Protein AF-A0A2W6TGQ1-F1 (afdb_monomer_lite)

Foldseek 3Di:
DVVVVVVVVVVVVVVVCVVCVVVLQVQLLVLLQVLQCVQQVVVPPVCVLQDDSVSSNVLSVLLVVLVVLLQVLLVVLQVCQVPDDPVVLVVLLVVLVVLLVVLVVCCVVPDPDPVVVVVSLSSNSSSLSNNLSNLCPPDDPVNVVVNVVSVVVSSCSSSVPDDPCPQVVCPVVVVVVVCVVQVQWDFQDDDSFKTKIWGFPDPVDHDDRPDDDDRDPPPTTFIWIFTPDPPDTDTDGDD

Sequence (239 aa):
MKKILEKLNIDKTTNLIKDYASFLLLMASFLGGVKQFITLCFYSPSLLQYFSLSQVLIDGISILIKSIIFILALSIGIITYLVTSQILRTISIIASSICALFFLALTIFPADNPMAHLIFQNLFITSVGVLFGLSYHSGNIGKKRFLFISCFYGLFVIISDHQQGDDILNIENHNIEVNKKYPKAKLLYTNDTYLFYGIPRDPKKEIINSGFLLPPPKENFVICNFYVEKKDVLFEETK

Radius of gyration: 24.89 Å; chains: 1; bounding box: 60×52×70 Å

Secondary structure (DSSP, 8-state):
-HHHHHHHHHHHHHHHHHHHHHHHHHHHHHHHHHHHHHHHHHH-GGGGGG--HHHHHHHHHHHHHHHHHHHHHHHHHHHHHHHS-HHHHHHHHHHHHHHHHHHHHHHHS--S-HHHHHHHHHHHHHHHHHHHHHHTTS-STHHHHHHHHHHHHHHHHHH---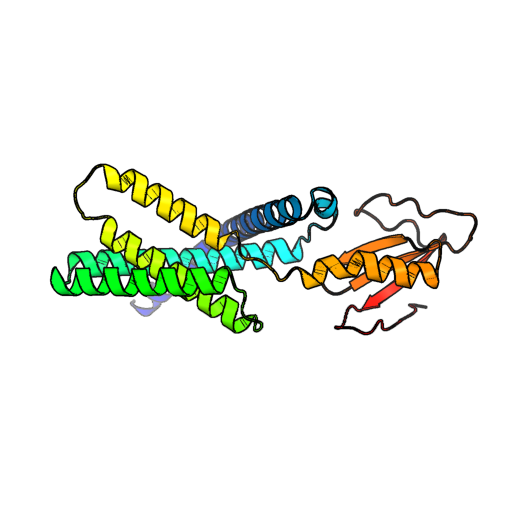--TTTTHHHHHHHHHHHHH-TT-EEEEE-SSEEEEEEESSTTPPPP--TTT-PPPGGGEEEEEEEEETTEEEEEE--

pLDDT: mean 70.04, std 12.8, range [34.78, 91.69]

Structure (mmCIF, N/CA/C/O backbone):
data_AF-A0A2W6TGQ1-F1
#
_entry.id   AF-A0A2W6TGQ1-F1
#
loop_
_atom_site.group_PDB
_atom_site.id
_atom_site.type_symbol
_atom_site.label_atom_id
_atom_site.label_alt_id
_atom_site.label_comp_id
_atom_site.label_asym_id
_atom_site.label_entity_id
_atom_site.label_seq_id
_atom_site.pdbx_PDB_ins_code
_atom_site.Cartn_x
_atom_site.Cartn_y
_atom_site.Cartn_z
_atom_site.occupancy
_atom_site.B_iso_or_equiv
_atom_site.auth_seq_id
_atom_site.auth_comp_id
_atom_site.auth_asym_id
_atom_site.auth_atom_id
_atom_site.pdbx_PDB_model_num
ATOM 1 N N . MET A 1 1 ? -0.533 -34.227 30.441 1.00 51.69 1 MET A N 1
ATOM 2 C CA . MET A 1 1 ? -1.704 -33.766 29.658 1.00 51.69 1 MET A CA 1
ATOM 3 C C . MET A 1 1 ? -1.546 -32.347 29.112 1.00 51.69 1 MET A C 1
ATOM 5 O O . MET A 1 1 ? -1.579 -32.210 27.900 1.00 51.69 1 MET A O 1
ATOM 9 N N . LYS A 1 2 ? -1.286 -31.321 29.943 1.00 60.31 2 LYS A N 1
ATOM 10 C CA . LYS A 1 2 ? -1.133 -29.913 29.500 1.00 60.31 2 LYS A CA 1
ATOM 11 C C . LYS A 1 2 ? -0.132 -29.708 28.342 1.00 60.31 2 LYS A C 1
ATOM 13 O O . LYS A 1 2 ? -0.510 -29.173 27.312 1.00 60.31 2 LYS A O 1
ATOM 18 N N . LYS A 1 3 ? 1.082 -30.270 28.452 1.00 62.19 3 LYS A N 1
ATOM 19 C CA . LYS A 1 3 ? 2.118 -30.219 27.395 1.00 62.19 3 LYS A CA 1
ATOM 20 C C . LYS A 1 3 ? 1.736 -30.926 26.083 1.00 62.19 3 LYS A C 1
ATOM 22 O O . LYS A 1 3 ? 2.210 -30.540 25.026 1.00 62.19 3 LYS A O 1
ATOM 27 N N . ILE A 1 4 ? 0.906 -31.972 26.141 1.00 57.75 4 ILE A N 1
ATOM 28 C CA . ILE A 1 4 ? 0.460 -32.721 24.949 1.00 57.75 4 ILE A CA 1
ATOM 29 C C . ILE A 1 4 ? -0.650 -31.942 24.236 1.00 57.75 4 ILE A C 1
ATOM 31 O O . ILE A 1 4 ? -0.642 -31.849 23.015 1.00 57.75 4 ILE A O 1
ATOM 35 N N . LEU A 1 5 ? -1.552 -31.326 25.007 1.00 56.34 5 LEU A N 1
ATOM 36 C CA . LEU A 1 5 ? -2.573 -30.406 24.507 1.00 56.34 5 LEU A CA 1
ATOM 37 C C . LEU A 1 5 ? -1.959 -29.161 23.855 1.00 56.34 5 LEU A C 1
ATOM 39 O O . LEU A 1 5 ? -2.387 -28.793 22.769 1.00 56.34 5 LEU A O 1
ATOM 43 N N . GLU A 1 6 ? -0.928 -28.557 24.456 1.00 68.50 6 GLU A N 1
ATOM 44 C CA . GLU A 1 6 ? -0.182 -27.451 23.833 1.00 68.50 6 GLU A CA 1
ATOM 45 C C . GLU A 1 6 ? 0.471 -27.869 22.514 1.00 68.50 6 GLU A C 1
ATOM 47 O O . GLU A 1 6 ? 0.340 -27.160 21.519 1.00 68.50 6 GLU A O 1
ATOM 52 N N . LYS A 1 7 ? 1.113 -29.042 22.474 1.00 63.09 7 LYS A N 1
ATOM 53 C CA . LYS A 1 7 ? 1.785 -29.540 21.267 1.00 63.09 7 LYS A CA 1
ATOM 54 C C . LYS A 1 7 ? 0.795 -29.835 20.132 1.00 63.09 7 LYS A C 1
ATOM 56 O O . LYS A 1 7 ? 1.004 -29.376 19.016 1.00 63.09 7 LYS A O 1
ATOM 61 N N . LEU A 1 8 ? -0.333 -30.482 20.444 1.00 58.94 8 LEU A N 1
ATOM 62 C CA . LEU A 1 8 ? -1.435 -30.707 19.497 1.00 58.94 8 LEU A CA 1
ATOM 63 C C . LEU A 1 8 ? -2.026 -29.396 18.959 1.00 58.94 8 LEU A C 1
ATOM 65 O O . LEU A 1 8 ? -2.413 -29.325 17.793 1.00 58.94 8 LEU A O 1
ATOM 69 N N . ASN A 1 9 ? -2.096 -28.353 19.791 1.00 72.38 9 ASN A N 1
ATOM 70 C CA . ASN A 1 9 ? -2.622 -27.057 19.371 1.00 72.38 9 ASN A CA 1
ATOM 71 C C . ASN A 1 9 ? -1.629 -26.316 18.456 1.00 72.38 9 ASN A C 1
ATOM 73 O O . ASN A 1 9 ? -2.037 -25.718 17.461 1.00 72.38 9 ASN A O 1
ATOM 77 N N . ILE A 1 10 ? -0.324 -26.405 18.735 1.00 75.31 10 ILE A N 1
ATOM 78 C CA . ILE A 1 10 ? 0.737 -25.832 17.889 1.00 75.31 10 ILE A CA 1
ATOM 79 C C . ILE A 1 10 ? 0.766 -26.514 16.515 1.00 75.31 10 ILE A C 1
ATOM 81 O O . ILE A 1 10 ? 0.797 -25.822 15.494 1.00 75.31 10 ILE A O 1
ATOM 85 N N . ASP A 1 11 ? 0.675 -27.844 16.467 1.00 80.88 11 ASP A N 1
ATOM 86 C CA . ASP A 1 11 ? 0.652 -28.602 15.207 1.00 80.88 11 ASP A CA 1
ATOM 87 C C . ASP A 1 11 ? -0.587 -28.251 14.365 1.00 80.88 11 ASP A C 1
ATOM 89 O O . ASP A 1 11 ? -0.500 -28.041 13.156 1.00 80.88 11 ASP A O 1
ATOM 93 N N . LYS A 1 12 ? -1.748 -28.070 15.006 1.00 82.69 12 LYS A N 1
ATOM 94 C CA . LYS A 1 12 ? -2.964 -27.610 14.320 1.00 82.69 12 LYS A CA 1
ATOM 95 C C . LYS A 1 12 ? -2.825 -26.187 13.767 1.00 82.69 12 LYS A C 1
ATOM 97 O O . LYS A 1 12 ? -3.257 -25.920 12.648 1.00 82.69 12 LYS A O 1
ATOM 102 N N . THR A 1 13 ? -2.224 -25.279 14.535 1.00 78.62 13 THR A N 1
ATOM 103 C CA . THR A 1 13 ? -2.056 -23.870 14.136 1.00 78.62 13 THR A CA 1
ATOM 104 C C . THR A 1 13 ? -1.045 -23.732 12.996 1.00 78.62 13 THR A C 1
ATOM 106 O O . THR A 1 13 ? -1.278 -22.994 12.043 1.00 78.62 13 THR A O 1
ATOM 109 N N . THR A 1 14 ? 0.063 -24.472 13.058 1.00 79.56 14 THR A N 1
ATOM 110 C CA . THR A 1 14 ? 1.088 -24.484 12.002 1.00 79.56 14 THR A CA 1
ATOM 111 C C . THR A 1 14 ? 0.576 -25.094 10.702 1.00 79.56 14 THR A C 1
ATOM 113 O O . THR A 1 14 ? 0.866 -24.551 9.636 1.00 79.56 14 THR A O 1
ATOM 116 N N . ASN A 1 15 ? -0.224 -26.161 10.773 1.00 86.62 15 ASN A N 1
ATOM 117 C CA . ASN A 1 15 ? -0.879 -26.728 9.594 1.00 86.62 15 ASN A CA 1
ATOM 118 C C . ASN A 1 15 ? -1.883 -25.745 8.980 1.00 86.62 15 ASN A C 1
ATOM 120 O O . ASN A 1 15 ? -1.816 -25.500 7.784 1.00 86.62 15 ASN A O 1
ATOM 124 N N . LEU A 1 16 ? -2.701 -25.069 9.796 1.00 78.19 16 LEU A N 1
ATOM 125 C CA . LEU A 1 16 ? -3.593 -24.008 9.312 1.00 78.19 16 LEU A CA 1
ATOM 126 C C . LEU A 1 16 ? -2.830 -22.886 8.592 1.00 78.19 16 LEU A C 1
ATOM 128 O O . LEU A 1 16 ? -3.230 -22.468 7.510 1.00 78.19 16 LEU A O 1
ATOM 132 N N . ILE A 1 17 ? -1.716 -22.405 9.153 1.00 81.25 17 ILE A N 1
ATOM 133 C CA . ILE A 1 17 ? -0.900 -21.373 8.492 1.00 81.25 17 ILE A CA 1
ATOM 134 C C . ILE A 1 17 ? -0.381 -21.880 7.147 1.00 81.25 17 ILE A C 1
ATOM 136 O O . ILE A 1 17 ? -0.442 -21.141 6.172 1.00 81.25 17 ILE A O 1
ATOM 140 N N . LYS A 1 18 ? 0.102 -23.125 7.074 1.00 85.12 18 LYS A N 1
ATOM 141 C CA . LYS A 1 18 ? 0.578 -23.716 5.815 1.00 85.12 18 LYS A CA 1
ATOM 142 C C . LYS A 1 18 ? -0.536 -23.831 4.778 1.00 85.12 18 LYS A C 1
ATOM 144 O O . LYS A 1 18 ? -0.317 -23.442 3.635 1.00 85.12 18 LYS A O 1
ATOM 149 N N . ASP A 1 19 ? -1.716 -24.286 5.189 1.00 88.94 19 ASP A N 1
ATOM 150 C CA . ASP A 1 19 ? -2.863 -24.491 4.301 1.00 88.94 19 ASP A CA 1
ATOM 151 C C . ASP A 1 19 ? -3.368 -23.166 3.699 1.00 88.94 19 ASP A C 1
ATOM 153 O O . ASP A 1 19 ? -3.799 -23.126 2.547 1.00 88.94 19 ASP A O 1
ATOM 157 N N . TYR A 1 20 ? -3.258 -22.057 4.443 1.00 89.06 20 TYR A N 1
ATOM 158 C CA . TYR A 1 20 ? -3.686 -20.725 3.991 1.00 89.06 20 TYR A CA 1
ATOM 159 C C . TYR A 1 20 ? -2.543 -19.806 3.532 1.00 89.06 20 TYR A C 1
ATOM 161 O O . TYR A 1 20 ? -2.811 -18.708 3.037 1.00 89.06 20 TYR A O 1
ATOM 169 N N . ALA A 1 21 ? -1.278 -20.222 3.638 1.00 85.50 21 ALA A N 1
ATOM 170 C CA . ALA A 1 21 ? -0.126 -19.396 3.264 1.00 85.50 21 ALA A CA 1
ATOM 171 C C . ALA A 1 21 ? -0.172 -18.989 1.787 1.00 85.50 21 ALA A C 1
ATOM 173 O O . ALA A 1 21 ? 0.064 -17.827 1.459 1.00 85.50 21 ALA A O 1
ATOM 174 N N . SER A 1 22 ? -0.533 -19.919 0.899 1.00 89.75 22 SER A N 1
ATOM 175 C CA . SER A 1 22 ? -0.674 -19.646 -0.535 1.00 89.75 22 SER A CA 1
ATOM 176 C C . SER A 1 22 ? -1.761 -18.610 -0.818 1.00 89.75 22 SER A C 1
ATOM 178 O O . SER A 1 22 ? -1.579 -17.747 -1.673 1.00 89.75 22 SER A O 1
ATOM 180 N N . PHE A 1 23 ? -2.867 -18.651 -0.072 1.00 88.38 23 PHE A N 1
ATOM 181 C CA . PHE A 1 23 ? -3.938 -17.665 -0.190 1.00 88.38 23 PHE A CA 1
ATOM 182 C C . PHE A 1 23 ? -3.494 -16.282 0.308 1.00 88.38 23 PHE A C 1
ATOM 184 O O . PHE A 1 23 ? -3.748 -15.282 -0.359 1.00 88.38 23 PHE A O 1
ATOM 191 N N . LEU A 1 24 ? -2.785 -16.217 1.440 1.00 84.75 24 LEU A N 1
ATOM 192 C CA . LEU A 1 24 ? -2.231 -14.964 1.965 1.00 84.75 24 LEU A CA 1
ATOM 193 C C . LEU A 1 24 ? -1.220 -14.335 0.998 1.00 84.75 24 LEU A C 1
ATOM 195 O O . LEU A 1 24 ? -1.279 -13.130 0.758 1.00 84.75 24 LEU A O 1
ATOM 199 N N . LEU A 1 25 ? -0.338 -15.148 0.412 1.00 89.19 25 LEU A N 1
ATOM 200 C CA . LEU A 1 25 ? 0.603 -14.716 -0.624 1.00 89.19 25 LEU A CA 1
ATOM 201 C C . LEU A 1 25 ? -0.123 -14.184 -1.860 1.00 89.19 25 LEU A C 1
ATOM 203 O O . LEU A 1 25 ? 0.192 -13.093 -2.324 1.00 89.19 25 LEU A O 1
ATOM 207 N N . LEU A 1 26 ? -1.131 -14.909 -2.353 1.00 91.69 26 LEU A N 1
ATOM 208 C CA . LEU A 1 26 ? -1.942 -14.475 -3.491 1.00 91.69 26 LEU A CA 1
ATOM 209 C C . LEU A 1 26 ? -2.644 -13.139 -3.211 1.00 91.69 26 LEU A C 1
ATOM 211 O O . LEU A 1 26 ? -2.642 -12.250 -4.061 1.00 91.69 26 LEU A O 1
ATOM 215 N N . MET A 1 27 ? -3.215 -12.983 -2.016 1.00 87.31 27 MET A N 1
ATOM 216 C CA . MET A 1 27 ? -3.872 -11.747 -1.594 1.00 87.31 27 MET A CA 1
ATOM 217 C C . MET A 1 27 ? -2.879 -10.582 -1.506 1.00 87.31 27 MET A C 1
ATOM 219 O O . MET A 1 27 ? -3.190 -9.493 -1.986 1.00 87.31 27 MET A O 1
ATOM 223 N N . ALA A 1 28 ? -1.681 -10.809 -0.956 1.00 88.38 28 ALA A N 1
ATOM 224 C CA . ALA A 1 28 ? -0.613 -9.812 -0.939 1.00 88.38 28 ALA A CA 1
ATOM 225 C C . ALA A 1 28 ? -0.248 -9.387 -2.368 1.00 88.38 28 ALA A C 1
ATOM 227 O O . ALA A 1 28 ? -0.329 -8.205 -2.696 1.00 88.38 28 ALA A O 1
ATOM 228 N N . SER A 1 29 ? 0.070 -10.342 -3.246 1.00 91.06 29 SER A N 1
ATOM 229 C CA . SER A 1 29 ? 0.420 -10.055 -4.640 1.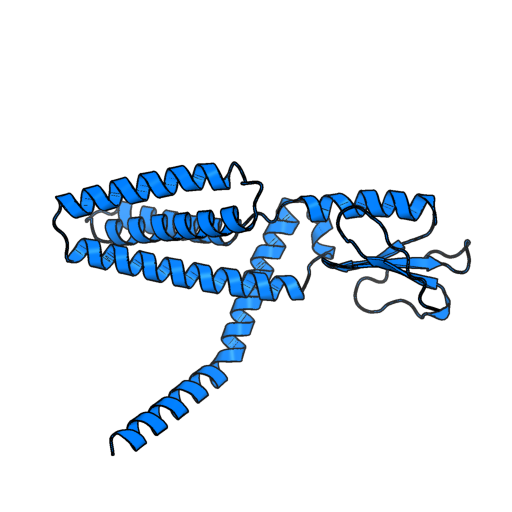00 91.06 29 SER A CA 1
ATOM 230 C C . SER A 1 29 ? -0.696 -9.324 -5.387 1.00 91.06 29 SER A C 1
ATOM 232 O O . SER A 1 29 ? -0.423 -8.398 -6.143 1.00 91.06 29 SER A O 1
ATOM 234 N N . PHE A 1 30 ? -1.961 -9.678 -5.159 1.00 90.06 30 PHE A N 1
ATOM 235 C CA . PHE A 1 30 ? -3.081 -8.960 -5.763 1.00 90.06 30 PHE A CA 1
ATOM 236 C C . PHE A 1 30 ? -3.129 -7.494 -5.310 1.00 90.06 30 PHE A C 1
ATOM 238 O O . PHE A 1 30 ? -3.197 -6.594 -6.146 1.00 90.06 30 PHE A O 1
ATOM 245 N N . LEU A 1 31 ? -3.040 -7.237 -4.001 1.00 86.06 31 LEU A N 1
ATOM 246 C CA . LEU A 1 31 ? -3.089 -5.881 -3.446 1.00 86.06 31 LEU A CA 1
ATOM 247 C C . LEU A 1 31 ? -1.912 -5.017 -3.908 1.00 86.06 31 LEU A C 1
ATOM 249 O O . LEU A 1 31 ? -2.114 -3.865 -4.296 1.00 86.06 31 LEU A O 1
ATOM 253 N N . GLY A 1 32 ? -0.700 -5.570 -3.907 1.00 86.44 32 GLY A N 1
ATOM 254 C CA . GLY A 1 32 ? 0.473 -4.855 -4.398 1.00 86.44 32 GLY A CA 1
ATOM 255 C C . GLY A 1 32 ? 0.419 -4.602 -5.902 1.00 86.44 32 GLY A C 1
ATOM 256 O O . GLY A 1 32 ? 0.767 -3.514 -6.348 1.00 86.44 32 GLY A O 1
ATOM 257 N N . GLY A 1 33 ? -0.121 -5.543 -6.681 1.00 87.12 33 GLY A N 1
ATOM 258 C CA . GLY A 1 33 ? -0.331 -5.364 -8.115 1.00 87.12 33 GLY A CA 1
ATOM 259 C C . GLY A 1 33 ? -1.335 -4.255 -8.415 1.00 87.12 33 GLY A C 1
ATOM 260 O O . GLY A 1 33 ? -1.087 -3.428 -9.288 1.00 87.12 33 GLY A O 1
ATOM 261 N N . VAL A 1 34 ? -2.430 -4.179 -7.650 1.00 86.50 34 VAL A N 1
ATOM 262 C CA . VAL A 1 34 ? -3.399 -3.076 -7.742 1.00 86.50 34 VAL A CA 1
ATOM 263 C C . VAL A 1 34 ? -2.742 -1.740 -7.396 1.00 86.50 34 VAL A C 1
ATOM 265 O O . VAL A 1 34 ? -2.923 -0.778 -8.142 1.00 86.50 34 VAL A O 1
ATOM 268 N N . LYS A 1 35 ? -1.951 -1.676 -6.314 1.00 84.44 35 LYS A N 1
ATOM 269 C CA . LYS A 1 35 ? -1.203 -0.464 -5.943 1.00 84.44 35 LYS A CA 1
ATOM 270 C C . LYS A 1 35 ? -0.283 -0.025 -7.080 1.00 84.44 35 LYS A C 1
ATOM 272 O O . LYS A 1 35 ? -0.416 1.095 -7.562 1.00 84.44 35 LYS A O 1
ATOM 277 N N . GLN A 1 36 ? 0.595 -0.908 -7.545 1.00 84.38 36 GLN A N 1
ATOM 278 C CA . GLN A 1 36 ? 1.562 -0.582 -8.588 1.00 84.38 36 GLN A CA 1
ATOM 279 C C . GLN A 1 36 ? 0.879 -0.190 -9.904 1.00 84.38 36 GLN A C 1
ATOM 281 O O . GLN A 1 36 ? 1.286 0.778 -10.541 1.00 84.38 36 GLN A O 1
ATOM 286 N N . PHE A 1 37 ? -0.199 -0.881 -10.285 1.00 86.12 37 PHE A N 1
ATOM 287 C CA . PHE A 1 37 ? -0.995 -0.532 -11.461 1.00 86.12 37 PHE A CA 1
ATOM 288 C C . PHE A 1 37 ? -1.563 0.890 -11.365 1.00 86.12 37 PHE A C 1
ATOM 290 O O . PHE A 1 37 ? -1.417 1.669 -12.306 1.00 86.12 37 PHE A O 1
ATOM 297 N N . ILE A 1 38 ? -2.182 1.247 -10.233 1.00 80.69 38 ILE A N 1
ATOM 298 C CA . ILE A 1 38 ? -2.738 2.590 -10.010 1.00 80.69 38 ILE A CA 1
ATOM 299 C C . ILE A 1 38 ? -1.627 3.642 -10.048 1.00 80.69 38 ILE A C 1
ATOM 301 O O . ILE A 1 38 ? -1.785 4.654 -10.728 1.00 80.69 38 ILE A O 1
ATOM 305 N N . THR A 1 39 ? -0.506 3.393 -9.367 1.00 78.12 39 THR A N 1
ATOM 306 C CA . THR A 1 39 ? 0.641 4.308 -9.324 1.00 78.12 39 THR A CA 1
ATOM 307 C C . THR A 1 39 ? 1.187 4.582 -10.722 1.00 78.12 39 THR A C 1
ATOM 309 O O . THR A 1 39 ? 1.314 5.740 -11.118 1.00 78.12 39 THR A O 1
ATOM 312 N N . LEU A 1 40 ? 1.449 3.537 -11.510 1.00 77.44 40 LEU A N 1
ATOM 313 C CA . LEU A 1 40 ? 1.967 3.689 -12.871 1.00 77.44 40 LEU A CA 1
ATOM 314 C C . LEU A 1 40 ? 0.959 4.406 -13.776 1.00 77.44 40 LEU A C 1
ATOM 316 O O . LEU A 1 40 ? 1.339 5.342 -14.473 1.00 77.44 40 LEU A O 1
ATOM 320 N N . CYS A 1 41 ? -0.325 4.040 -13.714 1.00 78.31 41 CYS A N 1
ATOM 321 C CA . CYS A 1 41 ? -1.391 4.725 -14.452 1.00 78.31 41 CYS A CA 1
ATOM 322 C C . CYS A 1 41 ? -1.504 6.214 -14.099 1.00 78.31 41 CYS A C 1
ATOM 324 O O . CYS A 1 41 ? -1.804 7.017 -14.981 1.00 78.31 41 CYS A O 1
ATOM 326 N N . PHE A 1 42 ? -1.284 6.577 -12.832 1.00 74.88 42 PHE A N 1
ATOM 327 C CA . PHE A 1 42 ? -1.329 7.963 -12.371 1.00 74.88 42 PHE A CA 1
ATOM 328 C C . PHE A 1 42 ? -0.163 8.794 -12.922 1.00 74.88 42 PHE A C 1
ATOM 330 O O . PHE A 1 42 ? -0.377 9.938 -13.316 1.00 74.88 42 PHE A O 1
ATOM 337 N N . TYR A 1 43 ? 1.044 8.222 -12.995 1.00 71.69 43 TYR A N 1
ATOM 338 C CA . TYR A 1 43 ? 2.200 8.894 -13.598 1.00 71.69 43 TYR A CA 1
ATOM 339 C C . TYR A 1 43 ? 2.095 8.976 -15.126 1.00 71.69 43 TYR A C 1
ATOM 341 O O . TYR A 1 43 ? 2.215 10.055 -15.700 1.00 71.69 43 TYR A O 1
ATOM 349 N N . SER A 1 44 ? 1.892 7.840 -15.795 1.00 75.94 44 SER A N 1
ATOM 350 C CA . SER A 1 44 ? 1.598 7.758 -17.228 1.00 75.94 44 SER A CA 1
ATOM 351 C C . SER A 1 44 ? 1.220 6.319 -17.602 1.00 75.94 44 SER A C 1
ATOM 353 O O . SER A 1 44 ? 1.972 5.395 -17.282 1.00 75.94 44 SER A O 1
ATOM 355 N N . PRO A 1 45 ? 0.145 6.088 -18.382 1.00 76.44 45 PRO A N 1
ATOM 356 C CA . PRO A 1 45 ? -0.225 4.749 -18.851 1.00 76.44 45 PRO A CA 1
ATOM 357 C C . PRO A 1 45 ? 0.893 4.001 -19.595 1.00 76.44 45 PRO A C 1
ATOM 359 O O . PRO A 1 45 ? 0.934 2.773 -19.562 1.00 76.44 45 PRO A O 1
ATOM 362 N N . SER A 1 46 ? 1.825 4.715 -20.241 1.00 72.50 46 SER A N 1
ATOM 363 C CA . SER A 1 46 ? 2.974 4.102 -20.924 1.00 72.50 46 SER A CA 1
ATOM 364 C C . SER A 1 46 ? 3.950 3.408 -19.968 1.00 72.50 46 SER A C 1
ATOM 366 O O . SER A 1 46 ? 4.689 2.524 -20.393 1.00 72.50 46 SER A O 1
ATOM 368 N N . LEU A 1 47 ? 3.943 3.768 -18.680 1.00 73.19 47 LEU A N 1
ATOM 369 C CA . LEU A 1 47 ? 4.813 3.179 -17.664 1.00 73.19 47 LEU A CA 1
ATOM 370 C C . LEU A 1 47 ? 4.327 1.808 -17.185 1.00 73.19 47 LEU A C 1
ATOM 372 O O . LEU A 1 47 ? 5.079 1.112 -16.509 1.00 73.19 47 LEU A O 1
ATOM 376 N N . LEU A 1 48 ? 3.119 1.372 -17.566 1.00 77.31 48 LEU A N 1
ATOM 377 C CA . LEU A 1 48 ? 2.608 0.035 -17.235 1.00 77.31 48 LEU A CA 1
ATOM 378 C C . LEU A 1 48 ? 3.510 -1.098 -17.739 1.00 77.31 48 LEU A C 1
ATOM 380 O O . LEU A 1 48 ? 3.506 -2.182 -17.165 1.00 77.31 48 LEU A O 1
ATOM 384 N N . GLN A 1 49 ? 4.310 -0.851 -18.779 1.00 76.56 49 GLN A N 1
ATOM 385 C CA . GLN A 1 49 ? 5.304 -1.816 -19.247 1.00 76.56 49 GLN A CA 1
ATOM 386 C C . GLN A 1 49 ? 6.427 -2.070 -18.227 1.00 76.56 49 GLN A C 1
ATOM 388 O O . GLN A 1 49 ? 7.091 -3.092 -18.314 1.00 76.56 49 GLN A O 1
ATOM 393 N N . TYR A 1 50 ? 6.629 -1.177 -17.254 1.00 74.19 50 TYR A N 1
ATOM 394 C CA . TYR A 1 50 ? 7.647 -1.290 -16.204 1.00 74.19 50 TYR A CA 1
ATOM 395 C C . TYR A 1 50 ? 7.103 -1.909 -14.907 1.00 74.19 50 TYR A C 1
ATOM 397 O O . TYR A 1 50 ? 7.652 -1.712 -13.827 1.00 7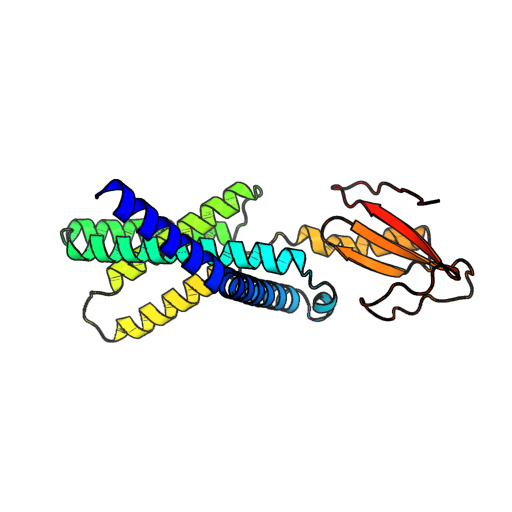4.19 50 TYR A O 1
ATOM 405 N N . PHE A 1 51 ? 6.003 -2.656 -15.001 1.00 80.00 51 PHE A N 1
ATOM 406 C CA . PHE A 1 51 ? 5.412 -3.368 -13.876 1.00 80.00 51 PHE A CA 1
ATOM 407 C C . PHE A 1 51 ? 6.375 -4.437 -13.322 1.00 80.00 51 PHE A C 1
ATOM 409 O O . PHE A 1 51 ? 6.769 -5.365 -14.031 1.00 80.00 51 PHE A O 1
ATOM 416 N N . SER A 1 52 ? 6.742 -4.325 -12.044 1.00 82.38 52 SER A N 1
ATOM 417 C CA . SER A 1 52 ? 7.771 -5.152 -11.401 1.00 82.38 52 SER A CA 1
ATOM 418 C C . SER A 1 52 ? 7.161 -6.174 -10.442 1.00 82.38 52 SER A C 1
ATOM 420 O O . SER A 1 52 ? 6.726 -5.845 -9.341 1.00 82.38 52 SER A O 1
ATOM 422 N N . LEU A 1 53 ? 7.184 -7.457 -10.821 1.00 81.62 53 LEU A N 1
ATOM 423 C CA . LEU A 1 53 ? 6.619 -8.548 -10.007 1.00 81.62 53 LEU A CA 1
ATOM 424 C C . LEU A 1 53 ? 7.245 -8.670 -8.606 1.00 81.62 53 LEU A C 1
ATOM 426 O O . LEU A 1 53 ? 6.569 -9.099 -7.671 1.00 81.62 53 LEU A O 1
ATOM 430 N N . SER A 1 54 ? 8.520 -8.311 -8.438 1.00 81.00 54 SER A N 1
ATOM 431 C CA . SER A 1 54 ? 9.168 -8.316 -7.121 1.00 81.00 54 SER A CA 1
ATOM 432 C C . SER A 1 54 ? 8.630 -7.204 -6.222 1.00 81.00 54 SER A C 1
ATOM 434 O O . SER A 1 54 ? 8.375 -7.452 -5.042 1.00 81.00 54 SER A O 1
ATOM 436 N N . GLN A 1 55 ? 8.393 -6.010 -6.777 1.00 81.44 55 GLN A N 1
ATOM 437 C CA . GLN A 1 55 ? 7.792 -4.893 -6.043 1.00 81.44 55 GLN A CA 1
ATOM 438 C C . GLN A 1 55 ? 6.352 -5.199 -5.644 1.00 81.44 55 GLN A C 1
ATOM 440 O O . GLN A 1 55 ? 5.984 -4.951 -4.499 1.00 81.44 55 GLN A O 1
ATOM 445 N N . VAL A 1 56 ? 5.579 -5.833 -6.535 1.00 87.44 56 VAL A N 1
ATOM 446 C CA . VAL A 1 56 ? 4.203 -6.272 -6.260 1.00 87.44 56 VAL A CA 1
ATOM 447 C C . VAL A 1 56 ? 4.097 -7.023 -4.934 1.00 87.44 56 VAL A C 1
ATOM 449 O O . VAL A 1 56 ? 3.210 -6.748 -4.128 1.00 87.44 56 VAL A O 1
ATOM 452 N N . LEU A 1 57 ? 4.985 -7.984 -4.677 1.00 87.75 57 LEU A N 1
ATOM 453 C CA . LEU A 1 57 ? 4.909 -8.761 -3.443 1.00 87.75 57 LEU A CA 1
ATOM 454 C C . LEU A 1 57 ? 5.249 -7.911 -2.209 1.00 87.75 57 LEU A C 1
ATOM 456 O O . LEU A 1 57 ? 4.557 -8.003 -1.194 1.00 87.75 57 LEU A O 1
ATOM 460 N N . ILE A 1 58 ? 6.291 -7.080 -2.300 1.00 84.62 58 ILE A N 1
ATOM 461 C CA . ILE A 1 58 ? 6.748 -6.210 -1.206 1.00 84.62 58 ILE A CA 1
ATOM 462 C C . ILE A 1 58 ? 5.660 -5.193 -0.842 1.00 84.62 58 ILE A C 1
ATOM 464 O O . ILE A 1 58 ? 5.290 -5.064 0.328 1.00 84.62 58 ILE A O 1
ATOM 468 N N . ASP A 1 59 ? 5.097 -4.525 -1.846 1.00 82.31 59 ASP A N 1
ATOM 469 C CA . ASP A 1 59 ? 3.991 -3.584 -1.694 1.00 82.31 59 ASP A CA 1
ATOM 470 C C . ASP A 1 59 ? 2.752 -4.258 -1.105 1.00 82.31 59 ASP A C 1
ATOM 472 O O . ASP A 1 59 ? 2.124 -3.729 -0.186 1.00 82.31 59 ASP A O 1
ATOM 476 N N . GLY A 1 60 ? 2.438 -5.463 -1.578 1.00 84.56 60 GLY A N 1
ATOM 477 C CA . GLY A 1 60 ? 1.357 -6.286 -1.056 1.00 84.56 60 GLY A CA 1
ATOM 478 C C . GLY A 1 60 ? 1.482 -6.581 0.435 1.00 84.56 60 GLY A C 1
ATOM 479 O O . GLY A 1 60 ? 0.540 -6.371 1.202 1.00 84.56 60 GLY A O 1
ATOM 480 N N . ILE A 1 61 ? 2.661 -7.035 0.864 1.00 86.25 61 ILE A N 1
ATOM 481 C CA . ILE A 1 61 ? 2.957 -7.306 2.278 1.00 86.25 61 ILE A CA 1
ATOM 482 C C . ILE A 1 61 ? 2.868 -6.017 3.105 1.00 86.25 61 ILE A C 1
ATOM 484 O O . ILE A 1 61 ? 2.279 -6.026 4.189 1.00 86.25 61 ILE A O 1
ATOM 488 N N . SER A 1 62 ? 3.391 -4.901 2.587 1.00 82.56 62 SER A N 1
ATOM 489 C CA . SER A 1 62 ? 3.301 -3.589 3.239 1.00 82.56 62 SER A CA 1
ATOM 490 C C . SER A 1 62 ? 1.843 -3.178 3.484 1.00 82.56 62 SER A C 1
ATOM 492 O O . SER A 1 62 ? 1.478 -2.822 4.609 1.00 82.56 62 SER A O 1
ATOM 494 N N . ILE A 1 63 ? 0.973 -3.324 2.478 1.00 81.38 63 ILE A N 1
ATOM 495 C CA . ILE A 1 63 ? -0.469 -3.050 2.595 1.00 81.38 63 ILE A CA 1
ATOM 496 C C . ILE A 1 63 ? -1.120 -3.940 3.663 1.00 81.38 63 ILE A C 1
ATOM 498 O O . ILE A 1 63 ? -1.917 -3.445 4.467 1.00 81.38 63 ILE A O 1
ATOM 502 N N . LEU A 1 64 ? -0.784 -5.234 3.710 1.00 83.81 64 LEU A N 1
ATOM 503 C CA . LEU A 1 64 ? -1.326 -6.154 4.717 1.00 83.81 64 LEU A CA 1
ATOM 504 C C . LEU A 1 6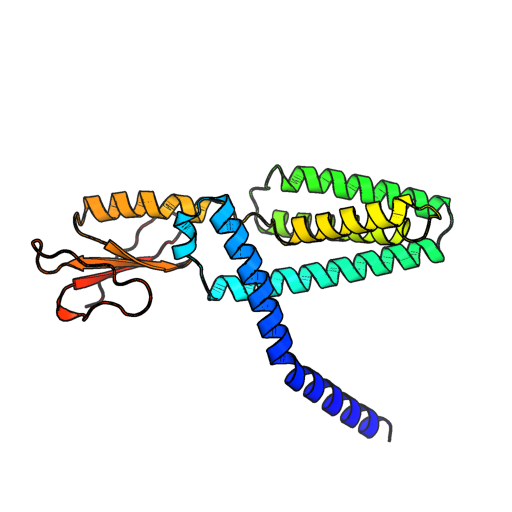4 ? -0.933 -5.744 6.142 1.00 83.81 64 LEU A C 1
ATOM 506 O O . LEU A 1 64 ? -1.799 -5.684 7.017 1.00 83.81 64 LEU A O 1
ATOM 510 N N . ILE A 1 65 ? 0.339 -5.405 6.374 1.00 82.31 65 ILE A N 1
ATOM 511 C CA . ILE A 1 65 ? 0.820 -4.934 7.684 1.00 82.31 65 ILE A CA 1
ATOM 512 C C . ILE A 1 65 ? 0.081 -3.653 8.092 1.00 82.31 65 ILE A C 1
ATOM 514 O O . ILE A 1 65 ? -0.469 -3.582 9.194 1.00 82.31 65 ILE A O 1
ATOM 518 N N . LYS A 1 66 ? 0.005 -2.666 7.190 1.00 78.62 66 LYS A N 1
ATOM 519 C CA . LYS A 1 66 ? -0.716 -1.403 7.423 1.00 78.62 66 LYS A CA 1
ATOM 520 C C . LYS A 1 66 ? -2.201 -1.641 7.737 1.00 78.62 66 LYS A C 1
ATOM 522 O O . LYS A 1 66 ? -2.754 -1.003 8.632 1.00 78.62 66 LYS A O 1
ATOM 527 N N . SER A 1 67 ? -2.832 -2.607 7.071 1.00 75.88 67 SER A N 1
ATOM 528 C CA . SER A 1 67 ? -4.232 -2.986 7.313 1.00 75.88 67 SER A CA 1
ATOM 529 C C . SER A 1 67 ? -4.442 -3.610 8.699 1.00 75.88 67 SER A C 1
ATOM 531 O O . SER A 1 67 ? -5.427 -3.299 9.369 1.00 75.88 67 SER A O 1
ATOM 533 N N . ILE A 1 68 ? -3.508 -4.443 9.174 1.00 79.62 68 ILE A N 1
ATOM 534 C CA . ILE A 1 68 ? -3.550 -5.001 10.538 1.00 79.62 68 ILE A CA 1
ATOM 535 C C . ILE A 1 68 ? -3.423 -3.881 11.577 1.00 79.62 68 ILE A C 1
ATOM 537 O O . ILE A 1 68 ? -4.210 -3.837 12.525 1.00 79.62 68 ILE A O 1
ATOM 541 N N . ILE A 1 69 ? -2.482 -2.949 11.382 1.00 78.31 69 ILE A N 1
ATOM 542 C CA . ILE A 1 69 ? -2.308 -1.776 12.258 1.00 78.31 69 ILE A CA 1
ATOM 543 C C . ILE A 1 69 ? -3.606 -0.963 12.322 1.00 78.31 69 ILE A C 1
ATOM 545 O O . ILE A 1 69 ? -4.057 -0.602 13.411 1.00 78.31 69 ILE A O 1
ATOM 549 N N . PHE A 1 70 ? -4.250 -0.733 11.176 1.00 76.75 70 PHE A N 1
ATOM 550 C CA . PHE A 1 70 ? -5.532 -0.035 11.110 1.00 76.75 70 PHE A CA 1
ATOM 551 C C . PHE A 1 70 ? -6.636 -0.746 11.911 1.00 76.75 70 PHE A C 1
ATOM 553 O O . PHE A 1 70 ? -7.331 -0.104 12.700 1.00 76.75 70 PHE A O 1
ATOM 560 N N . ILE A 1 71 ? -6.781 -2.068 11.764 1.00 73.62 71 ILE A N 1
ATOM 561 C CA . ILE A 1 71 ? -7.782 -2.863 12.501 1.00 73.62 71 ILE A CA 1
ATOM 562 C C . ILE A 1 71 ? -7.525 -2.821 14.016 1.00 73.62 71 ILE A C 1
ATOM 564 O O . ILE A 1 71 ? -8.471 -2.712 14.804 1.00 73.62 71 ILE A O 1
ATOM 568 N N . LEU A 1 72 ? -6.260 -2.879 14.440 1.00 76.75 72 LEU A N 1
ATOM 569 C CA . LEU A 1 72 ? -5.887 -2.753 15.851 1.00 76.75 72 LEU A CA 1
ATOM 570 C C . LEU A 1 72 ? -6.246 -1.368 16.399 1.00 76.75 72 LEU A C 1
ATOM 572 O O . LEU A 1 72 ? -6.886 -1.274 17.445 1.00 76.75 72 LEU A O 1
ATOM 576 N N . ALA A 1 73 ? -5.905 -0.303 15.674 1.00 77.56 73 ALA A N 1
ATOM 577 C CA . ALA A 1 73 ? -6.243 1.068 16.047 1.00 77.56 73 ALA A CA 1
ATOM 578 C C . ALA A 1 73 ? -7.764 1.284 16.150 1.00 77.56 73 ALA A C 1
ATOM 580 O O . ALA A 1 73 ? -8.253 1.898 17.100 1.00 77.56 73 ALA A O 1
ATOM 581 N N . LEU A 1 74 ? -8.519 0.709 15.214 1.00 73.50 74 LEU A N 1
ATOM 582 C CA . LEU A 1 74 ? -9.979 0.678 15.229 1.00 73.50 74 LEU A CA 1
ATOM 583 C C . LEU A 1 74 ? -10.524 -0.038 16.465 1.00 73.50 74 LEU A C 1
ATOM 585 O O . LEU A 1 74 ? -11.409 0.488 17.142 1.00 73.50 74 LEU A O 1
ATOM 589 N N . SER A 1 75 ? -9.965 -1.199 16.799 1.00 72.56 75 SER A N 1
ATOM 590 C CA . SER A 1 75 ? -10.351 -1.967 17.988 1.00 72.56 75 SER A CA 1
ATOM 591 C C . SER A 1 75 ? -10.076 -1.184 19.274 1.00 72.56 75 SER A C 1
ATOM 593 O O . SER A 1 75 ? -10.938 -1.123 20.150 1.00 72.56 75 SER A O 1
ATOM 595 N N . ILE A 1 76 ? -8.918 -0.518 19.361 1.00 80.38 76 ILE A N 1
ATOM 596 C CA . ILE A 1 76 ? -8.572 0.377 20.474 1.00 80.38 76 ILE A CA 1
ATOM 597 C C . ILE A 1 76 ? -9.598 1.506 20.577 1.00 80.38 76 ILE A C 1
ATOM 599 O O . ILE A 1 76 ? -10.149 1.717 21.653 1.00 80.38 76 ILE A O 1
ATOM 603 N N . GLY A 1 77 ? -9.924 2.177 19.468 1.00 76.06 77 GLY A N 1
ATOM 604 C CA . GLY A 1 77 ? -10.934 3.237 19.452 1.00 76.06 77 GLY A CA 1
ATOM 605 C C . GLY A 1 77 ? -12.302 2.771 19.967 1.00 76.06 77 GLY A C 1
ATOM 606 O O . GLY 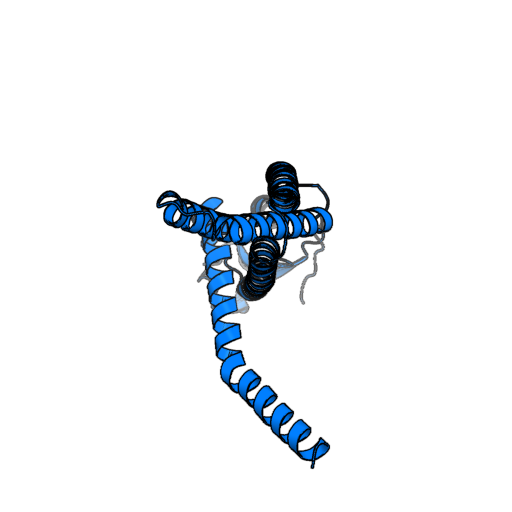A 1 77 ? -12.935 3.479 20.751 1.00 76.06 77 GLY A O 1
ATOM 607 N N . ILE A 1 78 ? -12.740 1.561 19.594 1.00 73.19 78 ILE A N 1
ATOM 608 C CA . ILE A 1 78 ? -13.992 0.965 20.094 1.00 73.19 78 ILE A CA 1
ATOM 609 C C . ILE A 1 78 ? -13.909 0.704 21.603 1.00 73.19 78 ILE A C 1
ATOM 611 O O . ILE A 1 78 ? -14.818 1.081 22.343 1.00 73.19 78 ILE A O 1
ATOM 615 N N . ILE A 1 79 ? -12.824 0.090 22.083 1.00 78.50 79 ILE A N 1
ATOM 616 C CA . ILE A 1 79 ? -12.637 -0.197 23.514 1.00 78.50 79 ILE A CA 1
ATOM 617 C C . ILE A 1 79 ? -12.621 1.105 24.319 1.00 78.50 79 ILE A C 1
ATOM 619 O O . ILE A 1 79 ? -13.320 1.218 25.328 1.00 78.50 79 ILE A O 1
ATOM 623 N N . THR A 1 80 ? -11.886 2.116 23.850 1.00 78.75 80 THR A N 1
ATOM 624 C CA . THR A 1 80 ? -11.856 3.443 24.469 1.00 78.75 80 THR A CA 1
ATOM 625 C C . THR A 1 80 ? -13.259 4.037 24.541 1.00 78.75 80 THR A C 1
ATOM 627 O O . THR A 1 80 ? -13.637 4.532 25.602 1.00 78.75 80 THR A O 1
ATOM 630 N N . TYR A 1 81 ? -14.066 3.940 23.478 1.00 78.31 81 TYR A N 1
ATOM 631 C CA . TYR A 1 81 ? -15.455 4.408 23.506 1.00 78.31 81 TYR A CA 1
ATOM 632 C C . TYR A 1 81 ? -16.278 3.746 24.618 1.00 78.31 81 TYR A C 1
ATOM 634 O O . TYR A 1 81 ? -17.042 4.434 25.296 1.00 78.31 81 TYR A O 1
ATOM 642 N N . LEU A 1 82 ? -16.159 2.423 24.761 1.00 78.06 82 LEU A N 1
ATOM 643 C CA . LEU A 1 82 ? -16.985 1.620 25.665 1.00 78.06 82 LEU A CA 1
ATOM 644 C C . LEU A 1 82 ? -16.603 1.795 27.138 1.00 78.06 82 LEU A C 1
ATOM 646 O O . LEU A 1 82 ? -17.477 1.747 27.999 1.00 78.06 82 LEU A O 1
ATOM 650 N N . VAL A 1 83 ? -15.312 1.971 27.425 1.00 85.94 83 VAL A N 1
ATOM 651 C CA . VAL A 1 83 ? -14.780 1.946 28.798 1.00 85.94 83 VAL A CA 1
ATOM 652 C C . VAL A 1 83 ? -14.611 3.347 29.389 1.00 85.94 83 VAL A C 1
ATOM 654 O O . VAL A 1 83 ? -14.743 3.524 30.599 1.00 85.94 83 VAL A O 1
ATOM 657 N N . THR A 1 84 ? -14.287 4.353 28.573 1.00 84.12 84 THR A N 1
ATOM 658 C CA . THR A 1 84 ? -13.882 5.670 29.094 1.00 84.12 84 THR A CA 1
ATOM 659 C C . THR A 1 84 ? -15.045 6.646 29.250 1.00 84.12 84 THR A C 1
ATOM 661 O O . THR A 1 84 ? -16.073 6.560 28.578 1.00 84.12 84 THR A O 1
ATOM 664 N N . SER A 1 85 ? -14.876 7.616 30.154 1.00 85.56 85 SER A N 1
ATOM 665 C CA . SER A 1 85 ? -15.855 8.682 30.361 1.00 85.56 85 SER A CA 1
ATOM 666 C C . SER A 1 85 ? -15.985 9.583 29.127 1.00 85.56 85 SER A C 1
ATOM 668 O O . SER A 1 85 ? -15.057 9.731 28.329 1.00 85.56 85 SER A O 1
ATOM 670 N N . GLN A 1 86 ? -17.133 10.253 28.998 1.00 78.75 86 GLN A N 1
ATOM 671 C CA . GLN A 1 86 ? -17.434 11.176 27.895 1.00 78.75 86 GLN A CA 1
ATOM 672 C C . GLN A 1 86 ? -16.322 12.216 27.649 1.00 78.75 86 GLN A C 1
ATOM 674 O O . GLN A 1 86 ? -16.024 12.551 26.501 1.00 78.75 86 GLN A O 1
ATOM 679 N N . ILE A 1 87 ? -15.711 12.723 28.725 1.00 76.88 87 ILE A N 1
ATOM 680 C CA . ILE A 1 87 ? -14.664 13.752 28.671 1.00 76.88 87 ILE A CA 1
ATOM 681 C C . ILE A 1 87 ? -13.385 13.171 28.062 1.00 76.88 87 ILE A C 1
ATOM 683 O O . ILE A 1 87 ? -12.874 13.717 27.086 1.00 76.88 87 ILE A O 1
ATOM 687 N N . LEU A 1 88 ? -12.912 12.030 28.577 1.00 77.25 88 LEU A N 1
ATOM 688 C CA . LEU A 1 88 ? -11.726 11.337 28.059 1.00 77.25 88 LEU A CA 1
ATOM 689 C C . LEU A 1 88 ? -11.903 10.953 26.591 1.00 77.25 88 LEU A C 1
ATOM 691 O O . LEU A 1 88 ? -11.009 11.178 25.779 1.00 77.25 88 LEU A O 1
ATOM 695 N N . ARG A 1 89 ? -13.097 10.479 26.226 1.00 75.38 89 ARG A N 1
ATOM 696 C CA . ARG A 1 89 ? -13.443 10.183 24.838 1.00 75.38 89 ARG A CA 1
ATOM 697 C C . ARG A 1 89 ? -13.302 11.402 23.928 1.00 75.38 89 ARG A C 1
ATOM 699 O O . ARG A 1 89 ? -12.740 11.300 22.842 1.00 75.38 89 ARG A O 1
ATOM 706 N N . THR A 1 90 ? -13.809 12.551 24.367 1.00 71.50 90 THR A N 1
ATOM 707 C CA . THR A 1 90 ? -13.748 13.803 23.599 1.00 71.50 90 THR A CA 1
ATOM 708 C C . THR A 1 90 ? -12.301 14.262 23.417 1.00 71.50 90 THR A C 1
ATOM 710 O O . THR A 1 90 ? -11.914 14.618 22.305 1.00 71.50 90 THR A O 1
ATOM 713 N N . ILE A 1 91 ? -11.477 14.162 24.466 1.00 76.56 91 ILE A N 1
ATOM 714 C CA . ILE A 1 91 ? -10.038 14.453 24.396 1.00 76.56 91 ILE A CA 1
ATOM 715 C C . I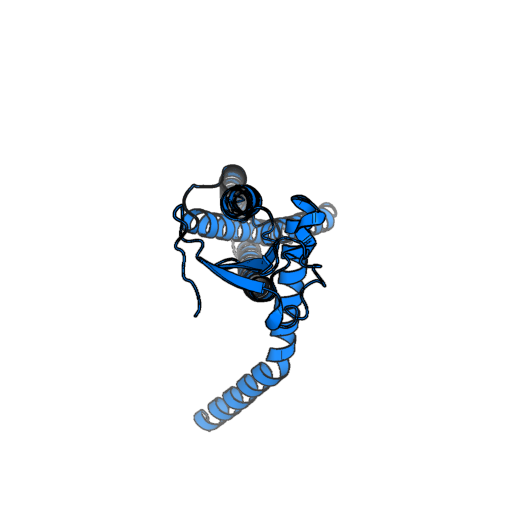LE A 1 91 ? -9.345 13.521 23.394 1.00 76.56 91 ILE A C 1
ATOM 717 O O . ILE A 1 91 ? -8.612 14.004 22.534 1.00 76.56 91 ILE A O 1
ATOM 721 N N . SER A 1 92 ? -9.613 12.210 23.435 1.00 75.06 92 SER A N 1
ATOM 722 C CA . SER A 1 92 ? -9.040 11.252 22.478 1.00 75.06 92 SER A CA 1
ATOM 723 C C . SER A 1 92 ? -9.446 11.539 21.030 1.00 75.06 92 SER A C 1
ATOM 725 O O . SER A 1 92 ? -8.603 11.424 20.140 1.00 75.06 92 SER A O 1
ATOM 727 N N . ILE A 1 93 ? -10.696 11.946 20.778 1.00 72.75 93 ILE A N 1
ATOM 728 C CA . ILE A 1 93 ? -11.150 12.354 19.436 1.00 72.75 93 ILE A CA 1
ATOM 729 C C . ILE A 1 93 ? -10.388 13.598 18.970 1.00 72.75 93 ILE A C 1
ATOM 731 O O . ILE A 1 93 ? -9.878 13.612 17.851 1.00 72.75 93 ILE A O 1
ATOM 735 N N . ILE A 1 94 ? -10.282 14.629 19.813 1.00 71.19 94 ILE A N 1
ATOM 736 C CA . ILE A 1 94 ? -9.583 15.872 19.459 1.00 71.19 94 ILE A CA 1
ATOM 737 C C . ILE A 1 94 ? -8.104 15.583 19.187 1.00 71.19 94 ILE A C 1
ATOM 739 O O . ILE A 1 94 ? -7.598 15.964 18.135 1.00 71.19 94 ILE A O 1
ATOM 743 N N . ALA A 1 95 ? -7.436 14.848 20.079 1.00 75.06 95 ALA A N 1
ATOM 744 C CA . ALA A 1 95 ? -6.033 14.477 19.925 1.00 75.06 95 ALA A CA 1
ATOM 745 C C . ALA A 1 95 ? -5.796 13.682 18.633 1.00 75.06 95 ALA A C 1
ATOM 747 O O . ALA A 1 95 ? -4.933 14.044 17.840 1.00 75.06 95 ALA A O 1
ATOM 748 N N . SER A 1 96 ? -6.620 12.663 18.366 1.00 74.50 96 SER A N 1
ATOM 749 C CA . SER A 1 96 ? -6.506 11.860 17.142 1.00 74.50 96 SER A CA 1
ATOM 750 C C . SER A 1 96 ? -6.797 12.682 15.881 1.00 74.50 96 SER A C 1
ATOM 752 O O . SER A 1 96 ? -6.169 12.458 14.852 1.00 74.50 96 SER A O 1
ATOM 754 N N . SER A 1 97 ? -7.702 13.665 15.948 1.00 70.25 97 SER A N 1
ATOM 755 C CA . SER A 1 97 ? -7.989 14.575 14.826 1.00 70.25 97 SER A CA 1
ATOM 756 C C . SER A 1 97 ? -6.821 15.516 14.541 1.00 70.25 97 SER A C 1
ATOM 758 O O . SER A 1 97 ? -6.459 15.703 13.382 1.00 70.25 97 SER A O 1
ATOM 760 N N . ILE A 1 98 ? -6.200 16.073 15.586 1.00 73.50 98 ILE A N 1
ATOM 761 C CA . ILE A 1 98 ? -5.005 16.919 15.462 1.00 73.50 98 ILE A CA 1
ATOM 762 C C . ILE A 1 98 ? -3.853 16.104 14.873 1.00 73.50 98 ILE A C 1
ATOM 764 O O . ILE A 1 98 ? -3.216 16.553 13.923 1.00 73.50 98 ILE A O 1
ATOM 768 N N . CYS A 1 99 ? -3.626 14.890 15.381 1.00 73.06 99 CYS A N 1
ATOM 769 C CA . CYS A 1 99 ? -2.629 13.977 14.834 1.00 73.06 99 CYS A CA 1
ATOM 770 C C . CYS A 1 99 ? -2.909 13.667 13.358 1.00 73.06 99 CYS A C 1
ATOM 772 O O . CYS A 1 99 ? -2.022 13.840 12.528 1.00 73.06 99 CYS A O 1
ATOM 774 N N . ALA A 1 100 ? -4.139 13.289 13.002 1.00 70.19 100 ALA A N 1
ATOM 775 C CA . ALA A 1 100 ? -4.501 13.009 11.614 1.00 70.19 100 ALA A CA 1
ATOM 776 C C . ALA A 1 100 ? -4.272 14.222 10.694 1.00 70.19 100 ALA A C 1
ATOM 778 O O . ALA A 1 100 ? -3.696 14.061 9.624 1.00 70.19 100 ALA A O 1
ATOM 779 N N . LEU A 1 101 ? -4.657 15.434 11.107 1.00 69.31 101 LEU A N 1
ATOM 780 C CA . LEU A 1 101 ? -4.435 16.659 10.326 1.00 69.31 101 LEU A CA 1
ATOM 781 C C . LEU A 1 101 ? -2.949 16.993 10.159 1.00 69.31 101 LEU A C 1
ATOM 783 O O . LEU A 1 101 ? -2.514 17.333 9.060 1.00 69.31 101 LEU A O 1
ATOM 787 N N . PHE A 1 102 ? -2.168 16.878 11.233 1.00 70.81 102 PHE A N 1
ATOM 788 C CA . PHE A 1 102 ? -0.731 17.134 11.191 1.00 70.81 102 PHE A CA 1
ATOM 789 C C . PHE A 1 102 ? -0.017 16.140 10.269 1.00 70.81 102 PHE A C 1
ATOM 791 O O . PHE A 1 102 ? 0.814 16.529 9.449 1.00 70.81 102 PHE A O 1
ATOM 798 N N . PHE A 1 103 ? -0.387 14.861 10.337 1.00 67.69 103 PHE A N 1
ATOM 799 C CA . PHE A 1 103 ? 0.210 13.848 9.474 1.00 67.69 103 PHE A CA 1
ATOM 800 C C . PHE A 1 103 ? -0.298 13.914 8.035 1.00 67.69 103 PHE A C 1
ATOM 802 O O . PHE A 1 103 ? 0.482 13.641 7.131 1.00 67.69 103 PHE A O 1
ATOM 809 N N . LEU A 1 104 ? -1.532 14.367 7.795 1.00 65.31 104 LEU A N 1
ATOM 810 C CA . LEU A 1 104 ? -2.010 14.683 6.448 1.00 65.31 104 LEU A CA 1
ATOM 811 C C . LEU A 1 104 ? -1.125 15.754 5.788 1.00 65.31 104 LEU A C 1
ATOM 813 O O . LEU A 1 104 ? -0.697 15.595 4.645 1.00 65.31 104 LEU A O 1
ATOM 817 N N . ALA A 1 105 ? -0.801 16.823 6.520 1.00 65.31 105 ALA A N 1
ATOM 818 C CA . ALA A 1 105 ? 0.104 17.855 6.022 1.00 65.31 105 ALA A CA 1
ATOM 819 C C . ALA A 1 105 ? 1.482 17.266 5.673 1.00 65.31 105 ALA A C 1
ATOM 821 O O . ALA A 1 105 ? 1.999 17.526 4.593 1.00 65.31 105 ALA A O 1
ATOM 822 N N . LEU A 1 106 ? 2.035 16.394 6.520 1.00 60.84 106 LEU A N 1
ATOM 823 C CA . LEU A 1 106 ? 3.321 15.727 6.269 1.00 60.84 106 LEU A CA 1
ATOM 824 C C . LEU A 1 106 ? 3.280 14.661 5.161 1.00 60.84 106 LEU A C 1
ATOM 826 O O . LEU A 1 106 ? 4.313 14.345 4.578 1.00 60.84 106 LEU A O 1
ATOM 830 N N . THR A 1 107 ? 2.111 14.098 4.844 1.00 60.50 107 THR A N 1
ATOM 831 C CA . THR A 1 107 ? 1.962 13.249 3.651 1.00 60.50 107 THR A CA 1
ATOM 832 C C . THR A 1 107 ? 1.937 14.065 2.361 1.00 60.50 107 THR A C 1
ATOM 834 O O . THR A 1 107 ? 2.418 13.584 1.342 1.00 60.50 107 THR A O 1
ATOM 837 N N . ILE A 1 108 ? 1.415 15.296 2.400 1.00 60.06 108 ILE A N 1
ATOM 838 C CA . ILE A 1 108 ? 1.378 16.211 1.246 1.00 60.06 108 ILE A CA 1
ATOM 839 C C . ILE A 1 108 ? 2.741 16.888 1.037 1.00 60.06 108 ILE A C 1
ATOM 841 O O . ILE A 1 108 ? 3.144 17.119 -0.099 1.00 60.06 108 ILE A O 1
ATOM 845 N N . PHE A 1 109 ? 3.454 17.183 2.125 1.00 63.72 109 PHE A N 1
ATOM 846 C CA . PHE A 1 109 ? 4.813 17.722 2.119 1.00 63.72 109 PHE A CA 1
ATOM 847 C C . PHE A 1 109 ? 5.795 16.610 2.507 1.00 63.72 109 PHE A C 1
ATOM 849 O O . PHE A 1 109 ? 6.123 16.489 3.692 1.00 63.72 109 PHE A O 1
ATOM 856 N N . PRO A 1 110 ? 6.218 15.759 1.551 1.00 58.22 110 PRO A N 1
ATOM 857 C CA . PRO A 1 110 ? 7.020 14.585 1.853 1.00 58.22 110 PRO A CA 1
ATOM 858 C C . PRO A 1 110 ? 8.306 15.000 2.568 1.00 58.22 110 PRO A C 1
ATOM 860 O O . PRO A 1 110 ? 9.051 15.854 2.099 1.00 58.22 110 PRO A O 1
ATOM 863 N N . ALA A 1 111 ? 8.551 14.394 3.728 1.00 61.28 111 ALA A N 1
ATOM 864 C CA . ALA A 1 111 ? 9.821 14.538 4.418 1.00 61.28 111 ALA A CA 1
ATOM 865 C C . ALA A 1 111 ? 10.943 13.934 3.560 1.00 61.28 111 ALA A C 1
ATOM 867 O O . ALA A 1 111 ? 10.779 12.842 3.018 1.00 61.28 111 ALA A O 1
ATOM 868 N N . ASP A 1 112 ? 12.107 14.584 3.522 1.00 63.84 112 ASP A N 1
ATOM 869 C CA . ASP A 1 112 ? 13.277 14.105 2.767 1.00 63.84 112 ASP A CA 1
ATOM 870 C C . ASP A 1 112 ? 13.786 12.727 3.238 1.00 63.84 112 ASP A C 1
ATOM 872 O O . ASP A 1 112 ? 14.547 12.057 2.541 1.00 63.84 112 ASP A O 1
ATOM 876 N N . ASN A 1 113 ? 13.381 12.287 4.435 1.00 68.75 113 ASN A N 1
ATOM 877 C CA . ASN A 1 113 ? 13.784 11.012 5.013 1.00 68.75 113 ASN A CA 1
ATOM 878 C C . ASN A 1 113 ? 12.693 9.930 4.826 1.00 68.75 113 ASN A C 1
ATOM 880 O O . ASN A 1 113 ? 11.608 10.058 5.409 1.00 68.75 113 ASN A O 1
ATOM 884 N N . PRO A 1 114 ? 12.989 8.814 4.127 1.00 67.06 114 PRO A N 1
ATOM 885 C CA . PRO A 1 114 ? 12.017 7.750 3.861 1.00 67.06 114 PRO A CA 1
ATOM 886 C C . PRO A 1 114 ? 11.515 7.063 5.140 1.00 67.06 114 PRO A C 1
ATOM 888 O O . PRO A 1 114 ? 10.350 6.674 5.229 1.00 67.06 114 PRO A O 1
ATOM 891 N N . MET A 1 115 ? 12.358 6.963 6.174 1.00 68.31 115 MET A N 1
ATOM 892 C CA . MET A 1 115 ? 11.968 6.383 7.461 1.00 68.31 115 MET A CA 1
ATOM 893 C C . MET A 1 115 ? 10.976 7.283 8.203 1.00 68.31 115 MET A C 1
ATOM 895 O O . MET A 1 115 ? 10.020 6.795 8.806 1.00 68.31 115 MET A O 1
ATOM 899 N N . ALA A 1 116 ? 11.171 8.603 8.133 1.00 65.81 116 ALA A N 1
ATOM 900 C CA . ALA A 1 116 ? 10.235 9.558 8.715 1.00 65.81 116 ALA A CA 1
ATOM 901 C C . ALA A 1 116 ? 8.875 9.472 8.010 1.00 65.81 116 ALA A C 1
ATOM 903 O O . ALA A 1 116 ? 7.846 9.402 8.679 1.00 65.81 116 ALA A O 1
ATOM 904 N N . HIS A 1 117 ? 8.873 9.381 6.676 1.00 71.12 117 HIS A N 1
ATOM 905 C CA . HIS A 1 117 ? 7.652 9.205 5.893 1.00 71.12 117 HIS A CA 1
ATOM 906 C C . HIS A 1 117 ? 6.872 7.947 6.312 1.00 71.12 117 HIS A C 1
ATOM 908 O O . HIS A 1 117 ? 5.677 8.031 6.603 1.00 71.12 117 HIS A O 1
ATOM 914 N N . LEU A 1 118 ? 7.556 6.806 6.460 1.00 72.19 118 LEU A N 1
ATOM 915 C CA . LEU A 1 118 ? 6.947 5.555 6.927 1.00 72.19 118 LEU A CA 1
ATOM 916 C C . LEU A 1 118 ? 6.330 5.690 8.331 1.00 72.19 118 LEU A C 1
ATOM 918 O O . LEU A 1 118 ? 5.201 5.250 8.568 1.00 72.19 118 LEU A O 1
ATOM 922 N N . ILE A 1 119 ? 7.058 6.300 9.272 1.00 72.00 119 ILE A N 1
ATOM 923 C CA . ILE A 1 119 ? 6.574 6.530 10.643 1.00 72.00 119 ILE A CA 1
ATOM 924 C C . ILE A 1 119 ? 5.320 7.413 10.621 1.00 72.00 119 ILE A C 1
ATOM 926 O O . ILE A 1 119 ? 4.322 7.081 11.266 1.00 72.00 119 ILE A O 1
ATOM 930 N N . PHE A 1 120 ? 5.339 8.504 9.853 1.00 71.50 120 PHE A N 1
ATOM 931 C CA . PHE A 1 120 ? 4.215 9.435 9.764 1.00 71.50 120 PHE A CA 1
ATOM 932 C C . PHE A 1 120 ? 2.971 8.810 9.137 1.00 71.50 120 PHE A C 1
ATOM 934 O O . PHE A 1 120 ? 1.870 9.006 9.654 1.00 71.50 120 PHE A O 1
ATOM 941 N N . GLN A 1 121 ? 3.130 7.991 8.099 1.00 74.00 121 GLN A N 1
ATOM 942 C CA . GLN A 1 121 ? 2.014 7.239 7.527 1.00 74.00 121 GLN A CA 1
ATOM 943 C C . GLN A 1 121 ? 1.376 6.289 8.546 1.00 74.00 121 GLN A C 1
ATOM 945 O O . GLN A 1 121 ? 0.153 6.255 8.683 1.00 74.00 121 GLN A O 1
ATOM 950 N N . ASN A 1 122 ? 2.182 5.540 9.302 1.00 74.44 122 ASN A N 1
ATOM 951 C CA . ASN A 1 122 ? 1.658 4.614 10.309 1.00 74.44 122 ASN A CA 1
ATOM 952 C C . ASN A 1 122 ? 0.915 5.347 11.438 1.00 74.44 122 ASN A C 1
ATOM 954 O O . ASN A 1 122 ? -0.139 4.888 11.892 1.00 74.44 122 ASN A O 1
ATOM 958 N N . LEU A 1 123 ? 1.419 6.509 11.864 1.00 73.81 123 LEU A N 1
ATOM 959 C CA . LEU A 1 123 ? 0.747 7.358 12.850 1.00 73.81 123 LEU A CA 1
ATOM 960 C C . LEU A 1 123 ? -0.566 7.935 12.310 1.00 73.81 123 LEU A C 1
ATOM 962 O O . LEU A 1 123 ? -1.565 7.963 13.035 1.00 73.81 123 LEU A O 1
ATOM 966 N N . PHE A 1 124 ? -0.597 8.337 11.039 1.00 78.94 124 PHE A N 1
ATOM 967 C CA . PHE A 1 124 ? -1.821 8.775 10.375 1.00 78.94 124 PHE A CA 1
ATOM 968 C C . PHE A 1 124 ? -2.872 7.657 10.342 1.00 78.94 124 PHE A C 1
ATOM 970 O O . PHE A 1 124 ? -3.991 7.851 10.822 1.00 78.94 124 PHE A O 1
ATOM 977 N N . ILE A 1 125 ? -2.501 6.467 9.855 1.00 76.56 125 ILE A N 1
ATOM 978 C CA . ILE A 1 125 ? -3.381 5.288 9.782 1.00 76.56 125 ILE A CA 1
ATOM 979 C C . ILE A 1 125 ? -3.943 4.951 11.167 1.00 76.56 125 ILE A C 1
ATOM 981 O O . ILE A 1 125 ? -5.147 4.734 11.318 1.00 76.56 125 ILE A O 1
ATOM 985 N N . THR A 1 126 ? -3.089 4.974 12.192 1.00 75.44 126 THR A N 1
ATOM 986 C CA . THR A 1 126 ? -3.493 4.738 13.584 1.00 75.44 126 THR A CA 1
ATOM 987 C C . THR A 1 126 ? -4.497 5.790 14.059 1.00 75.44 126 THR A C 1
ATOM 989 O O . THR A 1 126 ? -5.533 5.448 14.628 1.00 75.44 126 THR A O 1
ATOM 992 N N . SER A 1 127 ? -4.238 7.069 13.781 1.00 76.25 127 SER A N 1
ATOM 993 C CA . SER A 1 127 ? -5.116 8.177 14.178 1.00 76.25 127 SER A CA 1
ATOM 994 C C . SER A 1 127 ? -6.501 8.065 13.531 1.00 76.25 127 SER A C 1
ATOM 996 O O . SER A 1 127 ? -7.518 8.202 14.213 1.00 76.25 127 SER A O 1
ATOM 998 N N . VAL A 1 128 ? -6.562 7.736 12.235 1.00 75.88 128 VAL A N 1
ATOM 999 C CA . VAL A 1 128 ? -7.829 7.510 11.517 1.00 75.88 128 VAL A CA 1
ATOM 1000 C C . VAL A 1 128 ? -8.565 6.280 12.057 1.00 75.88 128 VAL A C 1
ATOM 1002 O O . VAL A 1 128 ? -9.778 6.343 12.269 1.00 75.88 128 VAL A O 1
ATOM 1005 N N . GLY A 1 129 ? -7.852 5.184 12.333 1.00 72.62 129 GLY A N 1
ATOM 1006 C CA . GLY A 1 129 ? -8.432 3.979 12.932 1.00 72.62 129 GLY A CA 1
ATOM 1007 C C . GLY A 1 129 ? -9.076 4.257 14.293 1.00 72.62 129 GLY A C 1
ATOM 1008 O O . GLY A 1 129 ? -10.230 3.895 14.521 1.00 72.62 129 GLY A O 1
ATOM 1009 N N . VAL A 1 130 ? -8.386 4.985 15.176 1.00 72.94 130 VAL A N 1
ATOM 1010 C CA . VAL A 1 130 ? -8.926 5.367 16.493 1.00 72.94 130 VAL A CA 1
ATOM 1011 C C . VAL A 1 130 ? -10.171 6.249 16.354 1.00 72.94 130 VAL A C 1
ATOM 1013 O O . VAL A 1 130 ? -11.194 5.967 16.985 1.00 72.94 130 VAL A O 1
ATOM 1016 N N . LEU A 1 131 ? -10.137 7.274 15.492 1.00 73.81 131 LEU A N 1
ATOM 1017 C CA . LEU A 1 131 ? -11.299 8.138 15.223 1.00 73.81 131 LEU A CA 1
ATOM 1018 C C . LEU A 1 131 ? -12.512 7.343 14.732 1.00 73.81 131 LEU A C 1
ATOM 1020 O O . LEU A 1 131 ? -13.653 7.616 15.120 1.00 73.81 131 LEU A O 1
ATOM 1024 N N . PHE A 1 132 ? -12.272 6.335 13.901 1.00 72.25 132 PHE A N 1
ATOM 1025 C CA . PHE A 1 132 ? -13.312 5.444 13.415 1.00 72.25 132 PHE A CA 1
ATOM 1026 C C . PHE A 1 132 ? -13.934 4.620 14.547 1.00 72.25 132 PHE A C 1
ATOM 1028 O O . PHE A 1 132 ? -15.158 4.583 14.690 1.00 72.25 132 PHE A O 1
ATOM 1035 N N . GLY A 1 133 ? -13.105 3.989 15.385 1.00 67.00 133 GLY A N 1
ATOM 1036 C CA . GLY A 1 133 ? -13.594 3.188 16.507 1.00 67.00 133 GLY A CA 1
ATOM 1037 C C . GLY A 1 133 ? -14.450 4.006 17.480 1.00 67.00 133 GLY A C 1
ATOM 1038 O O . GLY A 1 133 ? -15.498 3.547 17.934 1.00 67.00 133 GLY A O 1
ATOM 1039 N N . LEU A 1 134 ? -14.063 5.263 17.711 1.00 69.50 134 LEU A N 1
ATOM 1040 C CA . LEU A 1 134 ? -14.796 6.201 18.564 1.00 69.50 134 LEU A CA 1
ATOM 1041 C C . LEU A 1 134 ? -16.111 6.694 17.927 1.00 69.50 134 LEU A C 1
ATOM 1043 O O . LEU A 1 134 ? -17.088 6.943 18.633 1.00 69.50 134 LEU A O 1
ATOM 1047 N N . SER A 1 135 ? -16.175 6.828 16.601 1.00 68.94 135 SER A N 1
ATOM 1048 C CA . SER A 1 135 ? -17.371 7.320 15.891 1.00 68.94 135 SER A CA 1
ATOM 1049 C C . SER A 1 135 ? -18.412 6.229 15.601 1.00 68.94 135 SER A C 1
ATOM 1051 O O . SER A 1 135 ? -19.607 6.528 15.493 1.00 68.94 135 SER A O 1
ATOM 1053 N N . TYR A 1 136 ? -18.008 4.953 15.569 1.00 66.94 136 TYR A N 1
ATOM 1054 C CA . TYR A 1 136 ? -18.890 3.804 15.322 1.00 66.94 136 TYR A CA 1
ATOM 1055 C C . TYR A 1 136 ? -20.139 3.783 16.231 1.00 66.94 136 TYR A C 1
ATOM 1057 O O . TYR A 1 136 ? -21.244 3.439 15.793 1.00 66.94 136 TYR A O 1
ATOM 1065 N N . HIS A 1 137 ? -20.023 4.228 17.488 1.00 62.94 137 HIS A N 1
ATOM 1066 C CA . HIS A 1 137 ? -21.102 4.131 18.478 1.00 62.94 137 HIS A CA 1
ATOM 1067 C C . HIS A 1 137 ? -22.004 5.380 18.664 1.00 62.94 137 HIS A C 1
ATOM 1069 O O . HIS A 1 137 ? -23.093 5.236 19.214 1.00 62.94 137 HIS A O 1
ATOM 1075 N N . SER A 1 138 ? -21.750 6.552 18.064 1.00 59.81 138 SER A N 1
ATOM 1076 C CA . SER A 1 138 ? -22.529 7.810 18.287 1.00 59.81 138 SER A CA 1
ATOM 1077 C C . SER A 1 138 ? -23.978 7.958 17.688 1.00 59.81 138 SER A C 1
ATOM 1079 O O . SER A 1 138 ? -24.316 8.962 17.070 1.00 59.81 138 SER A O 1
ATOM 1081 N N . GLY A 1 139 ? -24.869 6.962 17.775 1.00 54.09 139 GLY A N 1
ATOM 1082 C CA . GLY A 1 139 ? -26.291 7.009 17.332 1.00 54.09 139 GLY A CA 1
ATOM 1083 C C . GLY A 1 139 ? -26.740 7.179 15.847 1.00 54.09 139 GLY A C 1
ATOM 1084 O O . GLY A 1 139 ? -27.642 6.453 15.452 1.00 54.09 139 GLY A O 1
ATOM 1085 N N . ASN A 1 140 ? -26.211 8.084 15.005 1.00 58.59 140 ASN A N 1
ATOM 1086 C CA . ASN A 1 140 ? -26.999 8.627 13.855 1.00 58.59 140 ASN A CA 1
ATOM 1087 C C . ASN A 1 140 ? -26.717 8.080 12.425 1.00 58.59 140 ASN A C 1
ATOM 1089 O O . ASN A 1 140 ? -25.613 7.643 12.131 1.00 58.59 140 ASN A O 1
ATOM 1093 N N . ILE A 1 141 ? -27.685 8.177 11.491 1.00 52.47 141 ILE A N 1
ATOM 1094 C CA . ILE A 1 141 ? -27.630 7.717 10.067 1.00 52.47 141 ILE A CA 1
ATOM 1095 C C . ILE A 1 141 ? -26.422 8.264 9.271 1.00 52.47 141 ILE A C 1
ATOM 1097 O O . ILE A 1 141 ? -25.926 7.601 8.356 1.00 52.47 141 ILE A O 1
ATOM 1101 N N . GLY A 1 142 ? -25.870 9.417 9.669 1.00 56.97 142 GLY A N 1
ATOM 1102 C CA . GLY A 1 142 ? -24.595 9.938 9.151 1.00 56.97 142 GLY A CA 1
ATOM 1103 C C . GLY A 1 142 ? -23.394 9.004 9.376 1.00 56.97 142 GLY A C 1
ATOM 1104 O O . GLY A 1 142 ? -22.420 9.073 8.631 1.00 56.97 142 GLY A O 1
ATOM 1105 N N . LYS A 1 143 ? -23.487 8.062 10.325 1.00 59.28 143 LYS A N 1
ATOM 1106 C CA . LYS A 1 143 ? -22.442 7.085 10.657 1.00 59.28 143 LYS A CA 1
ATOM 1107 C C . LYS A 1 143 ? -22.072 6.160 9.524 1.00 59.28 143 LYS A C 1
ATOM 1109 O O . LYS A 1 143 ? -20.894 5.975 9.301 1.00 59.28 143 LYS A O 1
ATOM 1114 N N . LYS A 1 144 ? -23.035 5.543 8.829 1.00 59.66 144 LYS A N 1
ATOM 1115 C CA . LYS A 1 144 ? -22.696 4.559 7.783 1.00 59.66 144 LYS A CA 1
ATOM 1116 C C . LYS A 1 144 ? -21.936 5.227 6.638 1.00 59.66 144 LYS A C 1
ATOM 1118 O O . LYS A 1 144 ? -21.016 4.632 6.096 1.00 59.66 144 LYS A O 1
ATOM 1123 N N . ARG A 1 145 ? -22.284 6.483 6.329 1.00 59.66 145 ARG A N 1
ATOM 1124 C CA . ARG A 1 145 ? -21.581 7.309 5.341 1.00 59.66 145 ARG A CA 1
ATOM 1125 C C . ARG A 1 145 ? -20.201 7.724 5.839 1.00 59.66 145 ARG A C 1
ATOM 1127 O O . ARG A 1 145 ? -19.244 7.533 5.108 1.00 59.66 145 ARG A O 1
ATOM 1134 N N . PHE A 1 146 ? -20.084 8.212 7.074 1.00 62.72 146 PHE A N 1
ATOM 1135 C CA . PHE A 1 146 ? -18.790 8.575 7.661 1.00 62.72 146 PHE A CA 1
ATOM 1136 C C . PHE A 1 146 ? -17.844 7.369 7.749 1.00 62.72 146 PHE A C 1
ATOM 1138 O O . PHE A 1 146 ? -16.702 7.442 7.331 1.00 62.72 146 PHE A O 1
ATOM 1145 N N . LEU A 1 147 ? -18.362 6.223 8.183 1.00 60.69 147 LEU A N 1
ATOM 1146 C CA . LEU A 1 147 ? -17.666 4.943 8.283 1.00 60.69 147 LEU A CA 1
ATOM 1147 C C . LEU A 1 147 ? -17.203 4.456 6.902 1.00 60.69 147 LEU A C 1
ATOM 1149 O O . LEU A 1 147 ? -16.042 4.101 6.731 1.00 60.69 147 LEU A O 1
ATOM 1153 N N . PHE A 1 148 ? -18.072 4.511 5.891 1.00 63.81 148 PHE A N 1
ATOM 1154 C CA . PHE A 1 148 ? -17.693 4.166 4.523 1.00 63.81 148 PHE A CA 1
ATOM 1155 C C . PHE A 1 148 ? -16.626 5.121 3.970 1.00 63.81 148 PHE A C 1
ATOM 1157 O O . PHE A 1 148 ? -15.613 4.657 3.463 1.00 63.81 148 PHE A O 1
ATOM 1164 N N . ILE A 1 149 ? -16.802 6.437 4.136 1.00 61.75 149 ILE A N 1
ATOM 1165 C CA . ILE A 1 149 ? -15.860 7.463 3.666 1.00 61.75 149 ILE A CA 1
ATOM 1166 C C . ILE A 1 149 ? -14.503 7.321 4.360 1.00 61.75 149 ILE A C 1
ATOM 1168 O O . ILE A 1 149 ? -13.485 7.324 3.683 1.00 61.75 149 ILE A O 1
ATOM 1172 N N . SER A 1 150 ? -14.459 7.142 5.681 1.00 59.28 150 SER A N 1
ATOM 1173 C CA . SER A 1 150 ? -13.207 6.985 6.431 1.00 59.28 150 SER A CA 1
ATOM 1174 C C . SER A 1 150 ? -12.512 5.654 6.152 1.00 59.28 150 SER A C 1
ATOM 1176 O O . SER A 1 150 ? -11.287 5.617 6.125 1.00 59.28 150 SER A O 1
ATOM 1178 N N . CYS A 1 151 ? -13.258 4.570 5.914 1.00 63.91 151 CYS A N 1
ATOM 1179 C CA . CYS A 1 151 ? -12.677 3.288 5.509 1.00 63.91 151 CYS A CA 1
ATOM 1180 C C . CYS A 1 151 ? -12.106 3.375 4.088 1.00 63.91 151 CYS A C 1
ATOM 1182 O O . CYS A 1 151 ? -10.975 2.957 3.852 1.00 63.91 151 CYS A O 1
ATOM 1184 N N . PHE A 1 152 ? -12.842 4.011 3.172 1.00 68.00 152 PHE A N 1
ATOM 1185 C CA . PHE A 1 152 ? -12.381 4.278 1.813 1.00 68.00 152 PHE A CA 1
ATOM 1186 C C . PHE A 1 152 ? -11.162 5.205 1.805 1.00 68.00 152 PHE A C 1
ATOM 1188 O O . PHE A 1 152 ? -10.219 4.960 1.067 1.00 68.00 152 PHE A O 1
ATOM 1195 N N . TYR A 1 153 ? -11.136 6.219 2.672 1.00 66.00 153 TYR A N 1
ATOM 1196 C CA . TYR A 1 153 ? -10.016 7.148 2.808 1.00 66.00 153 TYR A CA 1
ATOM 1197 C C . TYR A 1 153 ? -8.792 6.501 3.466 1.00 66.00 153 TYR A C 1
ATOM 1199 O O . TYR A 1 153 ? -7.674 6.715 3.016 1.00 66.00 153 TYR A O 1
ATOM 1207 N N . GLY A 1 154 ? -8.984 5.661 4.488 1.00 64.19 154 GLY A N 1
ATOM 1208 C CA . GLY A 1 154 ? -7.906 4.876 5.093 1.00 64.19 154 GLY A CA 1
ATOM 1209 C C . GLY A 1 154 ? -7.288 3.895 4.097 1.00 64.19 154 GLY A C 1
ATOM 1210 O O . GLY A 1 154 ? -6.069 3.829 3.983 1.00 64.19 154 GLY A O 1
ATOM 1211 N N . LEU A 1 155 ? -8.119 3.199 3.314 1.00 65.12 155 LEU A N 1
ATOM 1212 C CA . LEU A 1 155 ? -7.661 2.341 2.218 1.00 65.12 155 LEU A CA 1
ATOM 1213 C C . LEU A 1 155 ? -6.960 3.143 1.122 1.00 65.12 155 LEU A C 1
ATOM 1215 O O . LEU A 1 155 ? -5.898 2.734 0.667 1.00 65.12 155 LEU A O 1
ATOM 1219 N N . PHE A 1 156 ? -7.511 4.296 0.742 1.00 68.31 156 PHE A N 1
ATOM 1220 C CA . PHE A 1 156 ? -6.883 5.196 -0.217 1.00 68.31 156 PHE A CA 1
ATOM 1221 C C . PHE A 1 156 ? -5.494 5.610 0.264 1.00 68.31 156 PHE A C 1
ATOM 1223 O O . PHE A 1 156 ? -4.543 5.443 -0.475 1.00 68.31 156 PHE A O 1
ATOM 1230 N N . VAL A 1 157 ? -5.330 6.026 1.521 1.00 65.94 157 VAL A N 1
ATOM 1231 C CA . VAL A 1 157 ? -4.018 6.415 2.067 1.00 65.94 157 VAL A CA 1
ATOM 1232 C C . VAL A 1 157 ? -3.046 5.234 2.162 1.00 65.94 157 VAL A C 1
ATOM 1234 O O . VAL A 1 157 ? -1.852 5.406 1.932 1.00 65.94 157 VAL A O 1
ATOM 1237 N N . ILE A 1 158 ? -3.533 4.024 2.447 1.00 67.31 158 ILE A N 1
ATOM 1238 C CA . ILE A 1 158 ? -2.701 2.811 2.427 1.00 67.31 158 ILE A CA 1
ATOM 1239 C C . ILE A 1 158 ? -2.199 2.506 1.003 1.00 67.31 158 ILE A C 1
ATOM 1241 O O . ILE A 1 158 ? -1.069 2.043 0.845 1.00 67.31 158 ILE A O 1
ATOM 1245 N N . ILE A 1 159 ? -3.022 2.771 -0.017 1.00 62.62 159 ILE A N 1
ATOM 1246 C CA . ILE A 1 159 ? -2.720 2.496 -1.431 1.00 62.62 159 ILE A CA 1
ATOM 1247 C C . ILE A 1 159 ? -1.898 3.627 -2.066 1.00 62.62 159 ILE A C 1
ATOM 1249 O O . ILE A 1 159 ? -0.966 3.355 -2.813 1.00 62.62 159 ILE A O 1
ATOM 1253 N N . SER A 1 160 ? -2.199 4.885 -1.752 1.00 62.31 160 SER A N 1
ATOM 1254 C CA . SER A 1 160 ? -1.601 6.094 -2.335 1.00 62.31 160 SER A CA 1
ATOM 1255 C C . SER A 1 160 ? -0.212 6.434 -1.795 1.00 62.31 160 SER A C 1
ATOM 1257 O O . SER A 1 160 ? 0.260 7.545 -2.018 1.00 62.31 160 SER A O 1
ATOM 1259 N N . ASP A 1 161 ? 0.432 5.493 -1.103 1.00 64.50 161 ASP A N 1
ATOM 1260 C CA . ASP A 1 161 ? 1.821 5.566 -0.657 1.00 64.50 161 ASP A CA 1
ATOM 1261 C C . ASP A 1 161 ? 2.724 5.945 -1.844 1.00 64.50 161 ASP A C 1
ATOM 1263 O O . ASP A 1 161 ? 3.022 5.116 -2.709 1.00 64.50 161 ASP A O 1
ATOM 1267 N N . HIS A 1 162 ? 3.062 7.234 -1.924 1.00 56.84 162 HIS A N 1
ATOM 1268 C CA . HIS A 1 162 ? 3.862 7.810 -2.994 1.00 56.84 162 HIS A CA 1
ATOM 1269 C C . HIS A 1 162 ? 5.305 7.361 -2.782 1.00 56.84 162 HIS A C 1
ATOM 1271 O O . HIS A 1 162 ? 5.998 7.855 -1.893 1.00 56.84 162 HIS A O 1
ATOM 1277 N N . GLN A 1 163 ? 5.769 6.427 -3.610 1.00 54.38 163 GLN A N 1
ATOM 1278 C CA . GLN A 1 163 ? 7.203 6.260 -3.794 1.00 54.38 163 GLN A CA 1
ATOM 1279 C C . GLN A 1 163 ? 7.737 7.541 -4.443 1.00 54.38 163 GLN A C 1
ATOM 1281 O O . GLN A 1 163 ? 7.125 8.070 -5.372 1.00 54.38 163 GLN A O 1
ATOM 1286 N N . GLN A 1 164 ? 8.827 8.082 -3.895 1.00 51.88 164 GLN A N 1
ATOM 1287 C CA . GLN A 1 164 ? 9.494 9.264 -4.437 1.00 51.88 164 GLN A CA 1
ATOM 1288 C C . GLN A 1 164 ? 9.733 9.060 -5.940 1.00 51.88 164 GLN A C 1
ATOM 1290 O O . GLN A 1 164 ? 10.333 8.073 -6.353 1.00 51.88 164 GLN A O 1
ATOM 1295 N N . GLY A 1 165 ? 9.242 9.995 -6.759 1.00 46.25 165 GLY A N 1
ATOM 1296 C CA . GLY A 1 165 ? 9.287 9.916 -8.225 1.00 46.25 165 GLY A CA 1
ATOM 1297 C C . GLY A 1 165 ? 10.689 10.017 -8.838 1.00 46.25 165 GLY A C 1
ATOM 1298 O O . GLY A 1 165 ? 10.812 9.998 -10.063 1.00 46.25 165 GLY A O 1
ATOM 1299 N N . ASP A 1 166 ? 11.732 10.112 -8.014 1.00 49.56 166 ASP A N 1
ATOM 1300 C CA . ASP A 1 166 ? 13.116 10.279 -8.460 1.00 49.56 166 ASP A CA 1
ATOM 1301 C C . ASP A 1 166 ? 13.647 9.044 -9.210 1.00 49.56 166 ASP A C 1
ATOM 1303 O O . ASP A 1 166 ? 14.528 9.184 -10.060 1.00 49.56 166 ASP A O 1
ATOM 1307 N N . ASP A 1 167 ? 13.074 7.856 -8.984 1.00 52.56 167 ASP A N 1
ATOM 1308 C CA . ASP A 1 167 ? 13.541 6.621 -9.629 1.00 52.56 167 ASP A CA 1
ATOM 1309 C C . ASP A 1 167 ? 13.065 6.492 -11.090 1.00 52.56 167 ASP A C 1
ATOM 1311 O O . ASP A 1 167 ? 13.795 5.995 -11.950 1.00 52.56 167 ASP A O 1
ATOM 1315 N N . ILE A 1 168 ? 11.866 6.992 -11.419 1.00 54.59 168 ILE A N 1
ATOM 1316 C CA . ILE A 1 168 ? 11.292 6.863 -12.774 1.00 54.59 168 ILE A CA 1
ATOM 1317 C C . ILE A 1 168 ? 11.847 7.944 -13.715 1.00 54.59 168 ILE A C 1
ATOM 1319 O O . ILE A 1 168 ? 12.085 7.684 -14.898 1.00 54.59 168 ILE A O 1
ATOM 1323 N N . LEU A 1 169 ? 12.123 9.143 -13.187 1.00 53.09 169 LEU A N 1
ATOM 1324 C CA . LEU A 1 169 ? 12.630 10.294 -13.948 1.00 53.09 169 LEU A CA 1
ATOM 1325 C C . LEU A 1 169 ? 14.057 10.097 -14.494 1.00 53.09 169 LEU A C 1
ATOM 1327 O O . LEU A 1 169 ? 14.516 10.883 -15.325 1.00 53.09 169 LEU A O 1
ATOM 1331 N N . ASN A 1 170 ? 14.757 9.033 -14.088 1.00 63.44 170 ASN A N 1
ATOM 1332 C CA . ASN A 1 170 ? 16.124 8.770 -14.528 1.00 63.44 170 ASN A CA 1
ATOM 1333 C C . ASN A 1 170 ? 16.224 7.862 -15.768 1.00 63.44 170 ASN A C 1
ATOM 1335 O O . ASN A 1 170 ? 17.245 7.886 -16.446 1.00 63.44 170 ASN A O 1
ATOM 1339 N N . ILE A 1 171 ? 15.187 7.099 -16.138 1.00 71.56 171 ILE A N 1
ATOM 1340 C CA . ILE A 1 171 ? 15.289 6.176 -17.288 1.00 71.56 171 ILE A CA 1
ATOM 1341 C C . ILE A 1 171 ? 15.435 6.946 -18.609 1.00 71.56 171 ILE A C 1
ATOM 1343 O O . ILE A 1 171 ? 16.255 6.577 -19.446 1.00 71.56 171 ILE A O 1
ATOM 1347 N N . GLU A 1 172 ? 14.681 8.031 -18.811 1.00 72.62 172 GLU A N 1
ATOM 1348 C CA . GLU A 1 172 ? 14.814 8.864 -20.017 1.00 72.62 172 GLU A CA 1
ATOM 1349 C C . GLU A 1 172 ? 16.180 9.551 -20.098 1.00 72.62 172 GLU A C 1
ATOM 1351 O O . GLU A 1 172 ? 16.829 9.502 -21.143 1.00 72.62 172 GLU A O 1
ATOM 1356 N N . ASN A 1 173 ? 16.658 10.126 -18.993 1.00 75.06 173 ASN A N 1
ATOM 1357 C CA . ASN A 1 173 ? 17.985 10.739 -18.937 1.00 75.06 173 ASN A CA 1
ATOM 1358 C C . ASN A 1 173 ? 19.085 9.710 -19.196 1.00 75.06 173 ASN A C 1
ATOM 1360 O O . ASN A 1 173 ? 20.005 9.957 -19.979 1.00 75.06 173 ASN A O 1
ATOM 1364 N N . HIS A 1 174 ? 18.947 8.520 -18.620 1.00 76.25 174 HIS A N 1
ATOM 1365 C CA . HIS A 1 174 ? 19.909 7.456 -18.817 1.00 76.25 174 HIS A CA 1
ATOM 1366 C C . HIS A 1 174 ? 19.868 6.910 -20.252 1.00 76.25 174 HIS A C 1
ATOM 1368 O O . HIS A 1 174 ? 20.925 6.687 -20.840 1.00 76.25 174 HIS A O 1
ATOM 1374 N N . ASN A 1 175 ? 18.685 6.806 -20.869 1.00 80.75 175 ASN A N 1
ATOM 1375 C CA . ASN A 1 175 ? 18.543 6.507 -22.296 1.00 80.75 175 ASN A CA 1
ATOM 1376 C C . ASN A 1 175 ? 19.268 7.560 -23.150 1.00 80.75 175 ASN A C 1
ATOM 1378 O O . ASN A 1 175 ? 19.963 7.198 -24.097 1.00 80.75 175 ASN A O 1
ATOM 1382 N N . ILE A 1 176 ? 19.144 8.854 -22.826 1.00 82.88 176 ILE A N 1
ATOM 1383 C CA . ILE A 1 176 ? 19.853 9.933 -23.533 1.00 82.88 176 ILE A CA 1
ATOM 1384 C C . ILE A 1 176 ? 21.372 9.755 -23.407 1.00 82.88 176 ILE A C 1
ATOM 1386 O O . ILE A 1 176 ? 22.084 9.855 -24.407 1.00 82.88 176 ILE A O 1
ATOM 1390 N N . GLU A 1 177 ? 21.887 9.476 -22.210 1.00 84.12 177 GLU A N 1
ATOM 1391 C CA . GLU A 1 177 ? 23.323 9.264 -21.985 1.00 84.12 177 GLU A CA 1
ATOM 1392 C C . GLU A 1 177 ? 23.863 8.017 -22.686 1.00 84.12 177 GLU A C 1
ATOM 1394 O O . GLU A 1 177 ? 24.898 8.078 -23.358 1.00 84.12 177 GLU A O 1
ATOM 1399 N N . VAL A 1 178 ? 23.144 6.899 -22.596 1.00 83.12 178 VAL A N 1
ATOM 1400 C CA . VAL A 1 178 ? 23.522 5.657 -23.273 1.00 83.12 178 VAL A CA 1
ATOM 1401 C C . VAL A 1 178 ? 23.469 5.850 -24.786 1.00 83.12 178 VAL A C 1
ATOM 1403 O O . VAL A 1 178 ? 24.415 5.457 -25.465 1.00 83.12 178 VAL A O 1
ATOM 1406 N N . ASN A 1 179 ? 22.456 6.538 -25.322 1.00 84.19 179 ASN A N 1
ATOM 1407 C CA . ASN A 1 179 ? 22.337 6.808 -26.757 1.00 84.19 179 ASN A CA 1
ATOM 1408 C C . ASN A 1 179 ? 23.403 7.778 -27.286 1.00 84.19 179 ASN A C 1
ATOM 1410 O O . ASN A 1 179 ? 23.783 7.676 -28.452 1.00 84.19 179 ASN A O 1
ATOM 1414 N N . LYS A 1 180 ? 23.951 8.675 -26.453 1.00 86.56 180 LYS A N 1
ATOM 1415 C CA . LYS A 1 180 ? 25.123 9.485 -26.839 1.00 86.56 180 LYS A CA 1
ATOM 1416 C C . LYS A 1 180 ? 26.345 8.607 -27.123 1.00 86.56 180 LYS A C 1
ATOM 1418 O O . LYS A 1 180 ? 27.085 8.891 -28.060 1.00 86.56 180 LYS A O 1
ATOM 1423 N N . LYS A 1 181 ? 26.558 7.552 -26.328 1.00 85.38 181 LYS A N 1
ATOM 1424 C CA . LYS A 1 181 ? 27.690 6.619 -26.488 1.00 85.38 181 LYS A CA 1
ATOM 1425 C C . LYS A 1 181 ? 27.390 5.510 -27.504 1.00 85.38 181 LYS A C 1
ATOM 1427 O O . LYS A 1 181 ? 28.277 5.091 -28.242 1.00 85.38 181 LYS A O 1
ATOM 1432 N N . TYR A 1 182 ? 26.136 5.073 -27.569 1.00 84.94 182 TYR A N 1
ATOM 1433 C CA . TYR A 1 182 ? 25.650 3.965 -28.383 1.00 84.94 182 TYR A CA 1
ATOM 1434 C C . TYR A 1 182 ? 24.309 4.335 -29.047 1.00 84.94 182 TYR A C 1
ATOM 1436 O O . TYR A 1 182 ? 23.254 3.948 -28.551 1.00 84.94 182 TYR A O 1
ATOM 1444 N N . PRO A 1 183 ? 24.309 5.027 -30.205 1.00 84.06 183 PRO A N 1
ATOM 1445 C CA . PRO A 1 183 ? 23.098 5.606 -30.818 1.00 84.06 183 PRO A CA 1
ATOM 1446 C C . PRO A 1 183 ? 21.981 4.624 -31.189 1.00 84.06 183 PRO A C 1
ATOM 1448 O O . PRO A 1 183 ? 20.873 5.040 -31.516 1.00 84.06 183 PRO A O 1
ATOM 1451 N N . LYS A 1 184 ? 22.280 3.321 -31.200 1.00 83.25 184 LYS A N 1
ATOM 1452 C CA . LYS A 1 184 ? 21.332 2.243 -31.516 1.00 83.25 184 LYS A CA 1
ATOM 1453 C C . LYS A 1 184 ? 21.065 1.315 -30.334 1.00 83.25 184 LYS A C 1
ATOM 1455 O O . LYS A 1 184 ? 20.503 0.237 -30.533 1.00 83.25 184 LYS A O 1
ATOM 1460 N N . ALA A 1 185 ? 21.498 1.696 -29.134 1.00 83.31 185 ALA A N 1
ATOM 1461 C CA . ALA A 1 185 ? 21.173 0.955 -27.931 1.00 83.31 185 ALA A CA 1
ATOM 1462 C C . ALA A 1 185 ? 19.656 0.968 -27.709 1.00 83.31 185 ALA A C 1
ATOM 1464 O O . ALA A 1 185 ? 18.983 1.975 -27.929 1.00 83.31 185 ALA A O 1
ATOM 1465 N N . LYS A 1 186 ? 19.106 -0.165 -27.278 1.00 82.31 186 LYS A N 1
ATOM 1466 C CA . LYS A 1 186 ? 17.709 -0.253 -26.843 1.00 82.31 186 LYS A CA 1
ATOM 1467 C C . LYS A 1 186 ? 17.654 -0.875 -25.459 1.00 82.31 186 LYS A C 1
ATOM 1469 O O . LYS A 1 186 ? 18.314 -1.884 -25.215 1.00 82.31 186 LYS A O 1
ATOM 1474 N N . LEU A 1 187 ? 16.867 -0.276 -24.572 1.00 80.19 187 LEU A N 1
ATOM 1475 C CA . LEU A 1 187 ? 16.604 -0.817 -23.245 1.00 80.19 187 LEU A CA 1
ATOM 1476 C C . LEU A 1 187 ? 15.811 -2.126 -23.391 1.00 80.19 187 LEU A C 1
ATOM 1478 O O . LEU A 1 187 ? 14.702 -2.138 -23.932 1.00 80.19 187 LEU A O 1
ATOM 1482 N N . LEU A 1 188 ? 16.417 -3.230 -22.960 1.00 73.44 188 LEU A N 1
ATOM 1483 C CA . LEU A 1 188 ? 15.848 -4.579 -23.026 1.00 73.44 188 LEU A CA 1
ATOM 1484 C C . LEU A 1 188 ? 15.092 -4.932 -21.749 1.00 73.44 188 LEU A C 1
ATOM 1486 O O . LEU A 1 188 ? 14.056 -5.588 -21.803 1.00 73.44 188 LEU A O 1
ATOM 1490 N N . TYR A 1 189 ? 15.635 -4.529 -20.603 1.00 69.69 189 TYR A N 1
ATOM 1491 C CA . TYR A 1 189 ? 15.071 -4.827 -19.295 1.00 69.69 189 TYR A CA 1
ATOM 1492 C C . TYR A 1 189 ? 15.460 -3.738 -18.301 1.00 69.69 189 TYR A C 1
ATOM 1494 O O . TYR A 1 189 ? 16.563 -3.190 -18.354 1.00 69.69 189 TYR A O 1
ATOM 1502 N N . THR A 1 190 ? 14.549 -3.449 -17.384 1.00 69.44 190 THR A N 1
ATOM 1503 C CA . THR A 1 190 ? 14.776 -2.564 -16.248 1.00 69.44 190 THR A CA 1
ATOM 1504 C C . THR A 1 190 ? 14.155 -3.181 -15.009 1.00 69.44 190 THR A C 1
ATOM 1506 O O . THR A 1 190 ? 13.082 -3.786 -15.073 1.00 69.44 190 THR A O 1
ATOM 1509 N N . ASN A 1 191 ? 14.845 -3.031 -13.891 1.00 64.50 191 ASN A N 1
ATOM 1510 C CA . ASN A 1 191 ? 14.258 -3.113 -12.568 1.00 64.50 191 ASN A CA 1
ATOM 1511 C C . ASN A 1 191 ? 14.837 -1.992 -11.698 1.00 64.50 191 ASN A C 1
ATOM 1513 O O . ASN A 1 191 ? 15.620 -1.166 -12.165 1.00 64.50 191 ASN A O 1
ATOM 1517 N N . ASP A 1 192 ? 14.474 -2.012 -10.425 1.00 54.62 192 ASP A N 1
ATOM 1518 C CA . ASP A 1 192 ? 14.831 -1.025 -9.407 1.00 54.62 192 ASP A CA 1
ATOM 1519 C C . ASP A 1 192 ? 16.349 -0.864 -9.198 1.00 54.62 192 ASP A C 1
ATOM 1521 O O . ASP A 1 192 ? 16.790 0.061 -8.526 1.00 54.62 192 ASP A O 1
ATOM 1525 N N . THR A 1 193 ? 17.164 -1.788 -9.711 1.00 57.31 193 THR A N 1
ATOM 1526 C CA . THR A 1 193 ? 18.611 -1.859 -9.454 1.00 57.31 193 THR A CA 1
ATOM 1527 C C . THR A 1 193 ? 19.442 -1.841 -10.739 1.00 57.31 193 THR A C 1
ATOM 1529 O O . THR A 1 193 ? 20.583 -1.374 -10.746 1.00 57.31 193 THR A O 1
ATOM 1532 N N . TYR A 1 194 ? 18.888 -2.344 -11.841 1.00 64.75 194 TYR A N 1
ATOM 1533 C CA . TYR A 1 194 ? 19.621 -2.637 -13.063 1.00 64.75 194 TYR A CA 1
ATOM 1534 C C . TYR A 1 194 ? 18.871 -2.173 -14.307 1.00 64.75 194 TYR A C 1
ATOM 1536 O O . TYR A 1 194 ? 17.667 -2.397 -14.470 1.00 64.75 194 TYR A O 1
ATOM 1544 N N . LEU A 1 195 ? 19.635 -1.622 -15.246 1.00 74.19 195 LEU A N 1
ATOM 1545 C CA . LEU A 1 195 ? 19.202 -1.355 -16.612 1.00 74.19 195 LEU A CA 1
ATOM 1546 C C . LEU A 1 195 ? 20.055 -2.183 -17.568 1.00 74.19 195 LEU A C 1
ATOM 1548 O O . LEU A 1 195 ? 21.284 -2.159 -17.507 1.00 74.19 195 LEU A O 1
ATOM 1552 N N . PHE A 1 196 ? 19.401 -2.911 -18.465 1.00 76.19 196 PHE A N 1
ATOM 1553 C CA . PHE A 1 196 ? 20.068 -3.747 -19.455 1.00 76.19 196 PHE A CA 1
ATOM 1554 C C . PHE A 1 196 ? 19.785 -3.189 -20.834 1.00 76.19 196 PHE A C 1
ATOM 1556 O O . PHE A 1 196 ? 18.635 -3.176 -21.281 1.00 76.19 196 PHE A O 1
ATOM 1563 N N . TYR A 1 197 ? 20.836 -2.772 -21.528 1.00 79.69 197 TYR A N 1
ATOM 1564 C CA . TYR A 1 197 ? 20.728 -2.319 -22.908 1.00 79.69 197 TYR A CA 1
ATOM 1565 C C . TYR A 1 197 ? 21.295 -3.366 -23.851 1.00 79.69 197 TYR A C 1
ATOM 1567 O O . TYR A 1 197 ? 22.353 -3.946 -23.612 1.00 79.69 197 TYR A O 1
ATOM 1575 N N . GLY A 1 198 ? 20.587 -3.573 -24.952 1.00 80.25 198 GLY A N 1
ATOM 1576 C CA . GLY A 1 198 ? 21.080 -4.306 -26.100 1.00 80.25 198 GLY A CA 1
ATOM 1577 C C . GLY A 1 198 ? 21.734 -3.333 -27.062 1.00 80.25 198 GLY A C 1
ATOM 1578 O O . GLY A 1 198 ? 21.115 -2.341 -27.450 1.00 80.25 198 GLY A O 1
ATOM 1579 N N . ILE A 1 199 ? 22.960 -3.634 -27.475 1.00 81.56 199 ILE A N 1
ATOM 1580 C CA . ILE A 1 199 ? 23.662 -2.895 -28.526 1.00 81.56 199 ILE A CA 1
ATOM 1581 C C . ILE A 1 199 ? 23.812 -3.828 -29.729 1.00 81.56 199 ILE A C 1
ATOM 1583 O O . ILE A 1 199 ? 24.422 -4.893 -29.585 1.00 81.56 199 ILE A O 1
ATOM 1587 N N . PRO A 1 200 ? 23.265 -3.485 -30.910 1.00 78.25 200 PRO A N 1
ATOM 1588 C CA . PRO A 1 200 ? 23.378 -4.346 -32.077 1.00 78.25 200 PRO A CA 1
ATOM 1589 C C . PRO A 1 200 ? 24.845 -4.452 -32.506 1.00 78.25 200 PRO A C 1
ATOM 1591 O O . PRO A 1 200 ? 25.540 -3.442 -32.617 1.00 78.25 200 PRO A O 1
ATOM 1594 N N . ARG A 1 201 ? 25.318 -5.676 -32.772 1.00 72.94 201 ARG A N 1
ATOM 1595 C CA . ARG A 1 201 ? 26.687 -5.904 -33.279 1.00 72.94 201 ARG A CA 1
ATOM 1596 C C . ARG A 1 201 ? 26.883 -5.318 -34.675 1.00 72.94 201 ARG A C 1
ATOM 1598 O O . ARG A 1 201 ? 27.959 -4.833 -35.002 1.00 72.94 201 ARG A O 1
ATOM 1605 N N . ASP A 1 202 ? 25.835 -5.384 -35.490 1.00 76.81 202 ASP A N 1
ATOM 1606 C CA . ASP A 1 202 ? 25.796 -4.755 -36.803 1.00 76.81 202 ASP A CA 1
ATOM 1607 C C . ASP A 1 202 ? 25.060 -3.412 -36.691 1.00 76.81 202 ASP A C 1
ATOM 1609 O O . ASP A 1 202 ? 23.851 -3.408 -36.436 1.00 76.81 202 ASP A O 1
ATOM 1613 N N . PRO A 1 203 ? 25.730 -2.270 -36.923 1.00 72.50 203 PRO A N 1
ATOM 1614 C CA . PRO A 1 203 ? 25.100 -0.959 -36.857 1.00 72.50 203 PRO A CA 1
ATOM 1615 C C . PRO A 1 203 ? 24.002 -0.773 -37.905 1.00 72.50 203 PRO A C 1
ATOM 1617 O O . PRO A 1 203 ? 23.290 0.221 -37.838 1.00 72.50 203 PRO A O 1
ATOM 1620 N N . LYS A 1 204 ? 23.819 -1.670 -38.879 1.00 75.69 204 LYS A N 1
ATOM 1621 C CA . LYS A 1 204 ? 22.696 -1.621 -39.829 1.00 75.69 204 LYS A CA 1
ATOM 1622 C C . LYS A 1 204 ? 21.450 -2.355 -39.336 1.00 75.69 204 LYS A C 1
ATOM 1624 O O . LYS A 1 204 ? 20.382 -2.148 -39.906 1.00 75.69 204 LYS A O 1
ATOM 1629 N N . LYS A 1 205 ? 21.558 -3.173 -38.286 1.00 70.69 205 LYS A N 1
ATOM 1630 C CA . LYS A 1 205 ? 20.429 -3.919 -37.720 1.00 70.69 205 LYS A CA 1
ATOM 1631 C C . LYS A 1 205 ? 19.812 -3.165 -36.551 1.00 70.69 205 LYS A C 1
ATOM 1633 O O . LYS A 1 205 ? 20.511 -2.613 -35.705 1.00 70.69 205 LYS A O 1
ATOM 1638 N N . GLU A 1 206 ? 18.487 -3.175 -36.493 1.00 70.31 206 GLU A N 1
ATOM 1639 C CA . GLU A 1 206 ? 17.760 -2.736 -35.311 1.00 70.31 206 GLU A CA 1
ATOM 1640 C C . GLU A 1 206 ? 17.416 -3.919 -34.419 1.00 70.31 206 GLU A C 1
ATOM 1642 O O . GLU A 1 206 ? 17.011 -4.982 -34.889 1.00 70.31 206 GLU A O 1
ATOM 1647 N N . ILE A 1 207 ? 17.529 -3.708 -33.111 1.00 67.62 207 ILE A N 1
ATOM 1648 C CA . ILE A 1 207 ? 16.963 -4.629 -32.134 1.00 67.62 207 ILE A CA 1
ATOM 1649 C C . ILE A 1 207 ? 15.448 -4.415 -32.147 1.00 67.62 207 ILE A C 1
ATOM 1651 O O . ILE A 1 207 ? 14.963 -3.309 -31.905 1.00 67.62 207 ILE A O 1
ATOM 1655 N N . ILE A 1 208 ? 14.687 -5.451 -32.473 1.00 63.34 208 ILE A N 1
ATOM 1656 C CA . ILE A 1 208 ? 13.227 -5.415 -32.380 1.00 63.34 208 ILE A CA 1
ATOM 1657 C C . ILE A 1 208 ? 12.883 -5.852 -30.959 1.00 63.34 208 ILE A C 1
ATOM 1659 O O . ILE A 1 208 ? 13.260 -6.947 -30.545 1.00 63.34 208 ILE A O 1
ATOM 1663 N N . ASN A 1 209 ? 12.221 -4.980 -30.197 1.00 56.47 209 ASN A N 1
ATOM 1664 C CA . ASN A 1 209 ? 11.843 -5.275 -28.820 1.00 56.47 209 ASN A CA 1
ATOM 1665 C C . ASN A 1 209 ? 10.622 -6.209 -28.845 1.00 56.47 209 ASN A C 1
ATOM 1667 O O . ASN A 1 209 ? 9.476 -5.762 -28.852 1.00 56.47 209 ASN A O 1
ATOM 1671 N N . SER A 1 210 ? 10.857 -7.516 -28.947 1.00 46.47 210 SER A N 1
ATOM 1672 C CA . SER A 1 210 ? 9.834 -8.536 -28.712 1.00 46.47 210 SER A CA 1
ATOM 1673 C C . SER A 1 210 ? 9.614 -8.606 -27.203 1.00 46.47 210 SER A C 1
ATOM 1675 O O . SER A 1 210 ? 10.342 -9.316 -26.518 1.00 46.47 210 SER A O 1
ATOM 1677 N N . GLY A 1 211 ? 8.714 -7.760 -26.695 1.00 48.66 211 GLY A N 1
ATOM 1678 C CA . GLY A 1 211 ? 8.595 -7.401 -25.278 1.00 48.66 211 GLY A CA 1
ATOM 1679 C C . GLY A 1 211 ? 8.791 -8.535 -24.264 1.00 48.66 211 GLY A C 1
ATOM 1680 O O . GLY A 1 211 ? 8.392 -9.661 -24.521 1.00 48.66 211 GLY A O 1
ATOM 1681 N N . PHE A 1 212 ? 9.388 -8.173 -23.121 1.00 48.34 212 PHE A N 1
ATOM 1682 C CA . PHE A 1 212 ? 9.573 -8.835 -21.810 1.00 48.34 212 PHE A CA 1
ATOM 1683 C C . PHE A 1 212 ? 9.798 -10.349 -21.665 1.00 48.34 212 PHE A C 1
ATOM 1685 O O . PHE A 1 212 ? 10.287 -10.753 -20.613 1.00 48.34 212 PHE A O 1
ATOM 1692 N N . LEU A 1 213 ? 9.474 -11.203 -22.631 1.00 43.91 213 LEU A N 1
ATOM 1693 C CA . LEU A 1 213 ? 9.382 -12.636 -22.376 1.00 43.91 213 LEU A CA 1
ATOM 1694 C C . LEU A 1 213 ? 10.630 -13.419 -22.762 1.00 43.91 213 LEU A C 1
ATOM 1696 O O . LEU A 1 213 ? 10.892 -14.419 -22.106 1.00 43.91 213 LEU A O 1
ATOM 1700 N N . LEU A 1 214 ? 11.449 -12.972 -23.718 1.00 44.50 214 LEU A N 1
ATOM 1701 C CA . LEU A 1 214 ? 12.741 -13.605 -24.008 1.00 44.50 214 LEU A CA 1
ATOM 1702 C C . LEU A 1 214 ? 13.712 -12.580 -24.617 1.00 44.50 214 LEU A C 1
ATOM 1704 O O . LEU A 1 214 ? 13.327 -11.899 -25.572 1.00 44.50 214 LEU A O 1
ATOM 1708 N N . PRO A 1 215 ? 14.969 -12.466 -24.137 1.00 47.41 215 PRO A N 1
ATOM 1709 C CA . PRO A 1 215 ? 15.974 -11.718 -24.877 1.00 47.41 215 PRO A CA 1
ATOM 1710 C C . PRO A 1 215 ? 16.115 -12.347 -26.273 1.00 47.41 215 PRO A C 1
ATOM 1712 O O . PRO A 1 215 ? 16.087 -13.579 -26.387 1.00 47.41 215 PRO A O 1
ATOM 1715 N N . PRO A 1 216 ? 16.267 -11.541 -27.341 1.00 52.22 216 PRO A N 1
ATOM 1716 C CA . PRO A 1 216 ? 16.524 -12.085 -28.666 1.00 52.22 216 PRO A CA 1
ATOM 1717 C C . PRO A 1 216 ? 17.772 -12.994 -28.631 1.00 52.22 216 PRO A C 1
ATOM 1719 O O . PRO A 1 216 ? 18.596 -12.885 -27.719 1.00 52.22 216 PRO A O 1
ATOM 1722 N N . PRO A 1 217 ? 17.951 -13.921 -29.584 1.00 53.66 217 PRO A N 1
ATOM 1723 C CA . PRO A 1 217 ? 19.118 -14.800 -29.588 1.00 53.66 217 PRO A CA 1
ATOM 1724 C C . PRO A 1 217 ? 20.417 -13.977 -29.508 1.00 53.66 217 PRO A C 1
ATOM 1726 O O . PRO A 1 217 ? 20.611 -13.045 -30.296 1.00 53.66 217 PRO A O 1
ATOM 1729 N N . LYS A 1 218 ? 21.295 -14.331 -28.549 1.00 52.72 218 LYS A N 1
ATOM 1730 C CA . LYS A 1 218 ? 22.553 -13.631 -28.181 1.00 52.72 218 LYS A CA 1
ATOM 1731 C C . LYS A 1 218 ? 23.491 -13.328 -29.359 1.00 52.72 218 LYS A C 1
ATOM 1733 O O . LYS A 1 218 ? 24.430 -12.552 -29.227 1.00 52.72 218 LYS A O 1
ATOM 1738 N N . GLU A 1 219 ? 23.264 -13.937 -30.514 1.00 54.66 219 GLU A N 1
ATOM 1739 C CA . GLU A 1 219 ? 24.120 -13.834 -31.692 1.00 54.66 219 GLU A CA 1
ATOM 1740 C C . GLU A 1 219 ? 24.152 -12.423 -32.311 1.00 54.66 219 GLU A C 1
ATOM 1742 O O . GLU A 1 219 ? 25.123 -12.084 -32.989 1.00 54.66 219 GLU A O 1
ATOM 1747 N N . ASN A 1 220 ? 23.156 -11.565 -32.041 1.00 54.19 220 ASN A N 1
ATOM 1748 C CA . ASN A 1 220 ? 23.005 -10.273 -32.730 1.00 54.19 220 ASN A CA 1
ATOM 1749 C C . ASN A 1 220 ? 23.332 -9.015 -31.900 1.00 54.19 220 ASN A C 1
ATOM 1751 O O . ASN A 1 220 ? 23.356 -7.919 -32.468 1.00 54.19 220 ASN A O 1
ATOM 1755 N N . PHE A 1 221 ? 23.588 -9.126 -30.594 1.00 52.88 221 PHE A N 1
ATOM 1756 C CA . PHE A 1 221 ? 23.780 -7.955 -29.729 1.00 52.88 221 PHE A CA 1
ATOM 1757 C C . PHE A 1 221 ? 24.659 -8.251 -28.510 1.00 52.88 221 PHE A C 1
ATOM 1759 O O . PHE A 1 221 ? 24.821 -9.400 -28.105 1.00 52.88 221 PHE A O 1
ATOM 1766 N N . VAL A 1 222 ? 25.244 -7.198 -27.943 1.00 60.97 222 VAL A N 1
ATOM 1767 C CA . VAL A 1 222 ? 25.949 -7.234 -26.654 1.00 60.97 222 VAL A CA 1
ATOM 1768 C C . VAL A 1 222 ? 25.002 -6.696 -25.585 1.00 60.97 222 VAL A C 1
ATOM 1770 O O . VAL A 1 222 ? 24.293 -5.719 -25.832 1.00 60.97 222 VAL A O 1
ATOM 1773 N N . ILE A 1 223 ? 24.961 -7.364 -24.432 1.00 57.47 223 ILE A N 1
ATOM 1774 C CA . ILE A 1 223 ? 24.209 -6.909 -23.262 1.00 57.47 223 ILE A CA 1
ATOM 1775 C C . ILE A 1 223 ? 25.165 -6.086 -22.407 1.00 57.47 223 ILE A C 1
ATOM 1777 O O . ILE A 1 223 ? 26.188 -6.598 -21.957 1.00 57.47 223 ILE A O 1
ATOM 1781 N N . CYS A 1 224 ? 24.834 -4.818 -22.195 1.00 59.00 224 CYS A N 1
ATOM 1782 C CA . CYS A 1 224 ? 25.535 -3.973 -21.239 1.00 59.00 224 CYS A CA 1
ATOM 1783 C C . CYS A 1 224 ? 24.683 -3.841 -19.979 1.00 59.00 224 CYS A C 1
ATOM 1785 O O . CYS A 1 224 ? 23.510 -3.460 -20.064 1.00 59.00 224 CYS A O 1
ATOM 1787 N N . ASN A 1 225 ? 25.290 -4.153 -18.835 1.00 50.03 225 ASN A N 1
ATOM 1788 C CA . ASN A 1 225 ? 24.673 -3.993 -17.528 1.00 50.03 225 ASN A CA 1
ATOM 1789 C C . ASN A 1 225 ? 25.037 -2.615 -16.994 1.00 50.03 225 ASN A C 1
ATOM 1791 O O . ASN A 1 225 ? 26.214 -2.253 -16.952 1.00 50.03 225 ASN A O 1
ATOM 1795 N N . PHE A 1 226 ? 24.025 -1.874 -16.571 1.00 57.91 226 PHE A N 1
ATOM 1796 C CA . PHE A 1 226 ? 24.201 -0.600 -15.902 1.00 57.91 226 PHE A CA 1
ATOM 1797 C C . PHE A 1 226 ? 23.634 -0.726 -14.501 1.00 57.91 226 PHE A C 1
ATOM 1799 O O . PHE A 1 226 ? 22.453 -1.038 -14.319 1.00 57.91 226 PHE A O 1
ATOM 1806 N N . TYR A 1 227 ? 24.508 -0.536 -13.520 1.00 45.09 227 TYR A N 1
ATOM 1807 C CA . TYR A 1 227 ? 24.125 -0.485 -12.122 1.00 45.09 227 TYR A CA 1
ATOM 1808 C C . TYR A 1 227 ? 23.703 0.943 -11.793 1.00 45.09 227 TYR A C 1
ATOM 1810 O O . TYR A 1 227 ? 24.475 1.883 -11.991 1.00 45.09 227 TYR A O 1
ATOM 1818 N N . VAL A 1 228 ? 22.464 1.106 -11.335 1.00 52.16 228 VAL A N 1
ATOM 1819 C CA . VAL A 1 228 ? 21.922 2.414 -10.960 1.00 52.16 228 VAL A CA 1
ATOM 1820 C C . VAL A 1 228 ? 22.225 2.638 -9.481 1.00 52.16 228 VAL A C 1
ATOM 1822 O O . VAL A 1 228 ? 21.333 2.620 -8.638 1.00 52.16 228 VAL A O 1
ATOM 1825 N N . GLU A 1 229 ? 23.500 2.820 -9.132 1.00 40.69 229 GLU A N 1
ATOM 1826 C CA . GLU A 1 229 ? 23.825 3.418 -7.837 1.00 40.69 229 GLU A CA 1
ATOM 1827 C C . GLU A 1 229 ? 23.782 4.932 -7.993 1.00 40.69 229 GLU A C 1
ATOM 1829 O O . GLU A 1 229 ? 24.362 5.489 -8.924 1.00 40.69 229 GLU A O 1
ATOM 1834 N N . LYS A 1 230 ? 23.027 5.587 -7.107 1.00 41.44 230 LYS A N 1
ATOM 1835 C CA . LYS A 1 230 ? 22.811 7.038 -7.049 1.00 41.44 230 LYS A CA 1
ATOM 1836 C C . LYS A 1 230 ? 23.964 7.840 -7.683 1.00 41.44 230 LYS A C 1
ATOM 1838 O O . LYS A 1 230 ? 24.993 8.049 -7.053 1.00 41.44 230 LYS A O 1
ATOM 1843 N N . LYS A 1 231 ? 23.687 8.363 -8.884 1.00 39.91 231 LYS A N 1
ATOM 1844 C CA . LYS A 1 231 ? 24.435 9.365 -9.669 1.00 39.91 231 LYS A CA 1
ATOM 1845 C C . LYS A 1 231 ? 25.631 8.925 -10.519 1.00 39.91 231 LYS A C 1
ATOM 1847 O O . LYS A 1 231 ? 26.008 9.747 -11.347 1.00 39.91 231 LYS A O 1
ATOM 1852 N N . ASP A 1 232 ? 26.147 7.699 -10.439 1.00 36.44 232 ASP A N 1
ATOM 1853 C CA . ASP A 1 232 ? 27.299 7.307 -11.270 1.00 36.44 232 ASP A CA 1
ATOM 1854 C C . ASP A 1 232 ? 27.087 5.978 -12.005 1.00 36.44 232 ASP A C 1
ATOM 1856 O O . ASP A 1 232 ? 26.838 4.925 -11.423 1.00 36.44 232 ASP A O 1
ATOM 1860 N N . VAL A 1 233 ? 27.210 6.043 -13.332 1.00 42.03 233 VAL A N 1
ATOM 1861 C CA . VAL A 1 233 ? 27.041 4.911 -14.245 1.00 42.03 233 VAL A CA 1
ATOM 1862 C C . VAL A 1 233 ? 28.321 4.070 -14.258 1.00 42.03 233 VAL A C 1
ATOM 1864 O O . VAL A 1 233 ? 29.288 4.401 -14.949 1.00 42.03 233 VAL A O 1
ATOM 1867 N N . LEU A 1 234 ? 28.333 2.959 -13.520 1.00 40.66 234 LEU A N 1
ATOM 1868 C CA . LEU A 1 234 ? 29.414 1.970 -13.587 1.00 40.66 234 LEU A CA 1
ATOM 1869 C C . LEU A 1 234 ? 29.174 0.997 -14.751 1.00 40.66 234 LEU A C 1
ATOM 1871 O O . LEU A 1 234 ? 28.125 0.362 -14.851 1.00 40.66 234 LEU A O 1
ATOM 1875 N N . PHE A 1 235 ? 30.159 0.905 -15.648 1.00 42.25 235 PHE A N 1
ATOM 1876 C CA . PHE A 1 235 ? 30.140 0.027 -16.817 1.00 42.25 235 PHE A CA 1
ATOM 1877 C C . PHE A 1 235 ? 30.821 -1.307 -16.493 1.00 42.25 235 PHE A C 1
ATOM 1879 O O . PHE A 1 235 ? 32.030 -1.329 -16.265 1.00 42.25 235 PHE A O 1
ATOM 1886 N N . GLU A 1 236 ? 30.089 -2.418 -16.588 1.00 42.88 236 GLU A N 1
ATOM 1887 C CA . GLU A 1 236 ? 30.684 -3.758 -16.656 1.00 42.88 236 GLU A CA 1
ATOM 1888 C C . GLU A 1 236 ? 30.314 -4.435 -17.983 1.00 42.88 236 GLU A C 1
ATOM 1890 O O . GLU A 1 236 ? 29.156 -4.766 -18.249 1.00 42.88 236 GLU A O 1
ATOM 1895 N N . GLU A 1 237 ? 31.315 -4.643 -18.841 1.00 40.50 237 GLU A N 1
ATOM 1896 C CA . GLU A 1 237 ? 31.186 -5.537 -19.992 1.00 40.50 237 GLU A CA 1
ATOM 1897 C C . GLU A 1 237 ? 31.246 -6.986 -19.504 1.00 40.50 237 GLU A C 1
ATOM 1899 O O . GLU A 1 237 ? 32.266 -7.440 -18.983 1.00 40.50 237 GLU A O 1
ATOM 1904 N N . THR A 1 238 ? 30.166 -7.739 -19.711 1.00 43.91 238 THR A N 1
ATOM 1905 C CA . THR A 1 238 ? 30.217 -9.197 -19.576 1.00 43.91 238 THR A CA 1
ATOM 1906 C C . THR A 1 238 ? 30.855 -9.774 -20.840 1.00 43.91 238 THR A C 1
ATOM 1908 O O . THR A 1 238 ? 30.271 -9.710 -21.922 1.00 43.91 238 THR A O 1
ATOM 1911 N N . LYS A 1 239 ? 32.089 -10.275 -20.701 1.00 34.78 239 LYS A N 1
ATOM 1912 C CA . LYS A 1 239 ? 32.818 -10.998 -21.756 1.00 34.78 239 LYS A CA 1
ATOM 1913 C C . LYS A 1 239 ? 32.236 -12.384 -22.009 1.00 34.78 239 LYS A C 1
ATOM 1915 O O . LYS A 1 239 ? 31.838 -13.045 -21.024 1.00 34.78 239 LYS A O 1
#